Protein AF-A0A8H3U8G6-F1 (afdb_monomer_lite)

Secondary structure (DSSP, 8-state):
-PPPPPHHHHHHHHHHHHHHHHHHHHHHHHSSS--SSHHHHHHHHHHT---PPPGGGHHHHHHHHHHHHHHHHHHTTSTTPPPHHHHHHHHHHHHHHHHHT--TT---HHHHHHHHHHHHHHHHHHHTTT-HHHHHHHHHHHHHHHHHHHT------HHHHHHHHHHHHHHHHHHHHHHHHHHHHH--HHHHHHHHHHHHHHHHHHHHTT-HHHHHHHHHHHHHHHHSS-TTTS-HHHHHHHHHHHHHHHHHHHHH--HHHHHHHHHHHHHH--

Structure (mmCIF, N/CA/C/O backbone):
d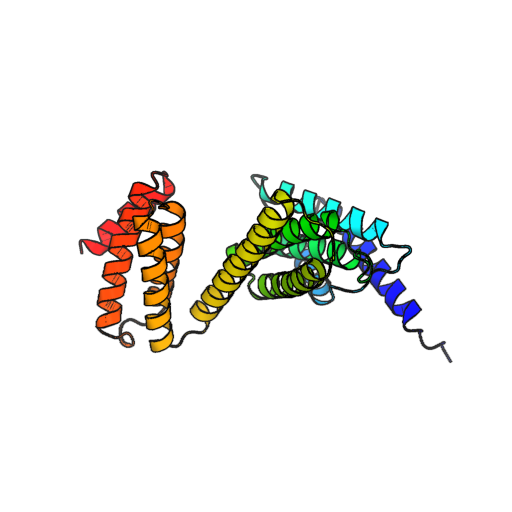ata_AF-A0A8H3U8G6-F1
#
_entry.id   AF-A0A8H3U8G6-F1
#
loop_
_atom_site.group_PDB
_atom_site.id
_atom_site.type_symbol
_atom_site.label_atom_id
_atom_site.label_alt_id
_atom_site.label_comp_id
_atom_site.label_asym_id
_atom_site.label_entity_id
_atom_site.label_seq_id
_atom_site.pdbx_PDB_ins_code
_atom_site.Cartn_x
_atom_site.Cartn_y
_atom_site.Cartn_z
_atom_site.occupancy
_atom_site.B_iso_or_equiv
_atom_site.auth_seq_id
_atom_site.auth_comp_id
_atom_site.auth_asym_id
_atom_site.auth_atom_id
_atom_site.pdbx_PDB_model_num
ATOM 1 N N . MET A 1 1 ? 27.026 -35.776 -17.899 1.00 41.34 1 MET A N 1
ATOM 2 C CA . MET A 1 1 ? 26.706 -34.793 -16.841 1.00 41.34 1 MET A CA 1
ATOM 3 C C . MET A 1 1 ? 25.914 -33.669 -17.486 1.00 41.34 1 MET A C 1
ATOM 5 O O . MET A 1 1 ? 26.394 -33.128 -18.474 1.00 41.34 1 MET A O 1
ATOM 9 N N . ALA A 1 2 ? 24.695 -33.384 -17.023 1.00 46.81 2 ALA A N 1
ATOM 10 C CA . ALA A 1 2 ? 23.929 -32.248 -17.538 1.00 46.81 2 ALA A CA 1
ATOM 11 C C . ALA A 1 2 ? 24.655 -30.935 -17.174 1.00 46.81 2 ALA A C 1
ATOM 13 O O . ALA A 1 2 ? 25.180 -30.843 -16.061 1.00 46.81 2 ALA A O 1
ATOM 14 N N . PRO A 1 3 ? 24.745 -29.951 -18.085 1.00 54.97 3 PRO A N 1
ATOM 15 C CA . PRO A 1 3 ? 25.430 -28.698 -17.800 1.00 54.97 3 PRO A CA 1
ATOM 16 C C . PRO A 1 3 ? 24.689 -27.939 -16.695 1.00 54.97 3 PRO A C 1
ATOM 18 O O . PRO A 1 3 ? 23.475 -27.751 -16.766 1.00 54.97 3 PRO A O 1
ATOM 21 N N . VAL A 1 4 ? 25.429 -27.513 -15.668 1.00 54.59 4 VAL A N 1
ATOM 22 C CA . VAL A 1 4 ? 24.898 -26.705 -14.564 1.00 54.59 4 VAL A CA 1
ATOM 23 C C . VAL A 1 4 ? 24.399 -25.367 -15.135 1.00 54.59 4 VAL A C 1
ATOM 25 O O . VAL A 1 4 ? 25.161 -24.702 -15.847 1.00 54.59 4 VAL A O 1
ATOM 28 N N . PRO A 1 5 ? 23.143 -24.958 -14.874 1.00 59.47 5 PRO A N 1
ATOM 29 C CA . PRO A 1 5 ? 22.615 -23.686 -15.352 1.00 59.47 5 PRO A CA 1
ATOM 30 C C . PRO A 1 5 ? 23.472 -22.513 -14.870 1.00 59.47 5 PRO A C 1
ATOM 32 O O . PRO A 1 5 ? 23.836 -22.417 -13.702 1.00 59.47 5 PRO A O 1
ATOM 35 N N . THR A 1 6 ? 23.790 -21.586 -15.771 1.00 74.88 6 THR A N 1
ATOM 36 C CA . THR A 1 6 ? 24.457 -20.332 -15.391 1.00 74.88 6 THR A CA 1
ATOM 37 C C . THR A 1 6 ? 23.431 -19.353 -14.814 1.00 74.88 6 THR A C 1
ATOM 39 O O . THR A 1 6 ? 22.295 -19.306 -15.290 1.00 74.88 6 THR A O 1
ATOM 42 N N . LEU A 1 7 ? 23.827 -18.487 -13.874 1.00 72.62 7 LEU A N 1
ATOM 43 C CA . LEU A 1 7 ? 22.954 -17.452 -13.278 1.00 72.62 7 LEU A CA 1
ATOM 44 C C . LEU A 1 7 ? 22.205 -16.599 -14.326 1.00 72.62 7 LEU A C 1
ATOM 46 O O . LEU A 1 7 ? 21.061 -16.187 -14.127 1.00 72.62 7 LEU A O 1
ATOM 50 N N . LYS A 1 8 ? 22.831 -16.350 -15.486 1.00 73.38 8 LYS A N 1
ATOM 51 C CA . LYS A 1 8 ? 22.214 -15.631 -16.612 1.00 73.38 8 LYS A CA 1
ATOM 52 C C . LYS A 1 8 ? 21.062 -16.424 -17.243 1.00 73.38 8 LYS A C 1
ATOM 54 O O . LYS A 1 8 ? 20.037 -15.834 -17.577 1.00 73.38 8 LYS A O 1
ATOM 59 N N . SER A 1 9 ? 21.223 -17.740 -17.387 1.00 80.06 9 SER A N 1
ATOM 60 C CA . SER A 1 9 ? 20.189 -18.630 -17.927 1.00 80.06 9 SER A CA 1
ATOM 61 C C . SER A 1 9 ? 18.992 -18.774 -16.982 1.00 80.06 9 SER A C 1
ATOM 63 O O . SER A 1 9 ? 17.851 -18.763 -17.437 1.00 80.06 9 SER A O 1
ATOM 65 N N . GLU A 1 10 ? 19.226 -18.797 -15.668 1.00 83.69 10 GLU A N 1
ATOM 66 C CA . GLU A 1 10 ? 18.157 -18.868 -14.665 1.00 83.69 10 GLU A CA 1
ATOM 67 C C . GLU A 1 10 ? 17.331 -17.583 -14.605 1.00 83.69 10 GLU A C 1
ATOM 69 O O . GLU A 1 10 ? 16.101 -17.632 -14.566 1.00 83.69 10 GLU A O 1
ATOM 74 N N . LYS A 1 11 ? 17.995 -16.423 -14.669 1.00 83.56 11 LYS A N 1
ATOM 75 C CA . LYS A 1 11 ? 17.335 -15.113 -14.716 1.00 83.56 11 LYS A CA 1
ATOM 76 C C . LYS A 1 11 ? 16.456 -14.956 -15.958 1.00 83.56 11 LYS A C 1
ATOM 78 O O . LYS A 1 11 ? 15.341 -14.450 -15.861 1.00 83.56 11 LYS A O 1
ATOM 83 N N . GLU A 1 12 ? 16.945 -15.402 -17.112 1.00 88.12 12 GLU A N 1
ATOM 84 C CA . GLU A 1 12 ? 16.182 -15.401 -18.364 1.00 88.12 12 GLU A CA 1
ATOM 85 C C . GLU A 1 12 ? 14.986 -16.363 -18.297 1.00 88.12 12 GLU A C 1
ATOM 87 O O . GLU A 1 12 ? 13.885 -15.999 -18.708 1.00 88.12 12 GLU A O 1
ATOM 92 N N . ARG A 1 13 ? 15.167 -17.558 -17.718 1.00 89.88 13 ARG A N 1
ATOM 93 C CA . ARG A 1 13 ? 14.079 -18.521 -17.490 1.00 89.88 13 ARG A CA 1
ATOM 94 C C . ARG A 1 13 ? 12.993 -17.935 -16.588 1.00 89.88 13 ARG A C 1
ATOM 96 O O . ARG A 1 13 ? 11.824 -17.972 -16.956 1.00 89.88 13 ARG A O 1
ATOM 103 N N . LYS A 1 14 ? 13.367 -17.356 -15.442 1.00 90.06 14 LYS A N 1
ATOM 104 C CA . LYS A 1 14 ? 12.416 -16.730 -14.510 1.00 90.06 14 LYS A CA 1
ATOM 105 C C . LYS A 1 14 ? 11.678 -15.559 -15.163 1.00 90.06 14 LYS A C 1
ATOM 107 O O . LYS A 1 14 ? 10.472 -15.422 -14.988 1.00 90.06 14 LYS A O 1
ATOM 112 N N . ALA A 1 15 ? 12.378 -14.749 -15.961 1.00 91.75 15 ALA A N 1
ATOM 113 C CA . ALA A 1 15 ? 11.757 -13.652 -16.697 1.00 91.75 15 ALA A CA 1
ATOM 114 C C . ALA A 1 15 ? 10.693 -14.142 -17.692 1.00 91.75 15 ALA A C 1
ATOM 116 O O . ALA A 1 15 ? 9.614 -13.563 -17.750 1.00 91.75 15 ALA A O 1
ATOM 117 N N . ARG A 1 16 ? 10.971 -15.225 -18.432 1.00 92.44 16 ARG A N 1
ATOM 118 C CA . ARG A 1 16 ? 9.996 -15.850 -19.342 1.00 92.44 16 ARG A CA 1
ATOM 119 C C . ARG A 1 16 ? 8.770 -16.360 -18.603 1.00 92.44 16 ARG A C 1
ATOM 121 O O . ARG A 1 16 ? 7.664 -16.014 -18.992 1.00 92.44 16 ARG A O 1
ATOM 128 N N . GLN A 1 17 ? 8.974 -17.084 -17.504 1.00 93.62 17 GLN A N 1
ATOM 129 C CA . GLN A 1 17 ? 7.882 -17.620 -16.688 1.00 93.62 17 GLN A CA 1
ATOM 130 C C . GLN A 1 17 ? 6.943 -16.517 -16.181 1.00 93.62 17 GLN A C 1
ATOM 132 O O . GLN A 1 17 ? 5.729 -16.657 -16.265 1.00 93.62 17 GLN A O 1
ATOM 137 N N . LEU A 1 18 ? 7.494 -15.393 -15.711 1.00 94.50 18 LEU A N 1
ATOM 138 C CA . LEU A 1 18 ? 6.693 -14.252 -15.253 1.00 94.50 18 LEU A CA 1
ATOM 139 C C . LEU A 1 18 ? 5.860 -13.626 -16.377 1.00 94.50 18 LEU A C 1
ATOM 141 O O . LEU A 1 18 ? 4.716 -13.241 -16.148 1.00 94.50 18 LEU A O 1
ATOM 145 N N . ILE A 1 19 ? 6.425 -13.513 -17.579 1.00 95.12 19 ILE A N 1
ATOM 146 C CA . ILE A 1 19 ? 5.721 -12.968 -18.743 1.00 95.12 19 ILE A CA 1
ATOM 147 C C . ILE A 1 19 ? 4.652 -13.934 -19.258 1.00 95.12 19 ILE A C 1
ATOM 149 O O . ILE A 1 19 ? 3.540 -13.504 -19.552 1.00 95.12 19 ILE A O 1
ATOM 153 N N . GLU A 1 20 ? 4.961 -15.226 -19.356 1.00 95.75 20 GLU A N 1
ATOM 154 C CA . GLU A 1 20 ? 3.999 -16.266 -19.735 1.00 95.75 20 GLU A CA 1
ATOM 155 C C . GLU A 1 20 ? 2.812 -16.273 -18.770 1.00 95.75 20 GLU A C 1
ATOM 157 O O . GLU A 1 20 ? 1.660 -16.214 -19.202 1.00 95.75 20 GLU A O 1
ATOM 162 N N . PHE A 1 21 ? 3.090 -16.220 -17.466 1.00 96.06 21 PHE A N 1
ATOM 163 C CA . PHE A 1 21 ? 2.057 -16.073 -16.452 1.00 96.06 21 PHE A CA 1
ATOM 164 C C . PHE A 1 21 ? 1.252 -14.782 -16.649 1.00 96.06 21 PHE A C 1
ATOM 166 O O . PHE A 1 21 ? 0.026 -14.846 -16.733 1.00 96.06 21 PHE A O 1
ATOM 173 N N . ALA A 1 22 ? 1.912 -13.630 -16.820 1.00 96.50 22 ALA A N 1
ATOM 174 C CA . ALA A 1 22 ? 1.248 -12.346 -17.054 1.00 96.50 22 ALA A CA 1
ATOM 175 C C . ALA A 1 22 ? 0.314 -12.363 -18.279 1.00 96.50 22 ALA A C 1
ATOM 177 O O . ALA A 1 22 ? -0.763 -11.769 -18.233 1.00 96.50 22 ALA A O 1
ATOM 178 N N . ASN A 1 23 ? 0.702 -13.063 -19.349 1.00 95.75 23 ASN A N 1
ATOM 179 C CA . ASN A 1 23 ? -0.112 -13.234 -20.552 1.00 95.75 23 ASN A CA 1
ATOM 180 C C . ASN A 1 23 ? -1.354 -14.099 -20.318 1.00 95.75 23 ASN A C 1
ATOM 182 O O . ASN A 1 23 ? -2.367 -13.862 -20.964 1.00 95.75 23 ASN A O 1
ATOM 186 N N . SER A 1 24 ? -1.296 -15.063 -19.396 1.00 94.62 24 SER A N 1
ATOM 187 C CA . SER A 1 24 ? -2.429 -15.947 -19.094 1.00 94.62 24 SER A CA 1
ATOM 188 C C . SER A 1 24 ? -3.524 -15.282 -18.248 1.00 94.62 24 SER A C 1
ATOM 190 O O . SER A 1 24 ? -4.678 -15.699 -18.293 1.00 94.62 24 SER A O 1
ATOM 192 N N . ILE A 1 25 ? -3.189 -14.244 -17.470 1.00 94.50 25 ILE A N 1
ATOM 193 C CA . ILE A 1 25 ? -4.099 -13.646 -16.478 1.00 94.50 25 ILE A CA 1
ATOM 194 C C . ILE A 1 25 ? -5.431 -13.158 -17.083 1.00 94.50 25 ILE A C 1
ATOM 196 O O . ILE A 1 25 ? -6.469 -13.470 -16.498 1.00 94.50 25 ILE A O 1
ATOM 200 N N . PRO A 1 26 ? -5.469 -12.409 -18.208 1.00 91.69 26 PRO A N 1
ATOM 201 C CA . PRO A 1 26 ? -6.732 -11.912 -18.759 1.00 91.69 26 PRO A CA 1
ATOM 202 C C . PRO A 1 26 ? -7.735 -13.027 -19.080 1.00 91.69 26 PRO A C 1
ATOM 204 O O . PRO A 1 26 ? -8.914 -12.902 -18.733 1.00 91.69 26 PRO A O 1
ATOM 207 N N . ASP A 1 27 ? -7.251 -14.125 -19.663 1.00 90.25 27 ASP A N 1
ATOM 208 C CA . ASP A 1 27 ? -8.066 -15.285 -20.036 1.00 90.25 27 ASP A CA 1
ATOM 209 C C . ASP A 1 27 ? -8.505 -16.081 -18.806 1.00 90.25 27 ASP A C 1
ATOM 211 O O . ASP A 1 27 ? -9.627 -16.567 -18.749 1.00 90.25 27 ASP A O 1
ATOM 215 N N . ARG A 1 28 ? -7.660 -16.165 -17.774 1.00 90.81 28 ARG A N 1
ATOM 216 C CA . ARG A 1 28 ? -8.002 -16.837 -16.509 1.00 90.81 28 ARG A CA 1
ATOM 217 C C . ARG A 1 28 ? -9.044 -16.074 -15.686 1.00 90.81 28 ARG A C 1
ATOM 219 O O . ARG A 1 28 ? -9.775 -16.685 -14.913 1.00 90.81 28 ARG A O 1
ATOM 226 N N . ILE A 1 29 ? -9.121 -14.750 -15.849 1.00 88.00 29 ILE A N 1
ATOM 227 C CA . ILE A 1 29 ? -10.135 -13.902 -15.201 1.00 88.00 29 ILE A CA 1
ATOM 228 C C . ILE A 1 29 ? -11.447 -13.895 -15.991 1.00 88.00 29 ILE A C 1
ATOM 230 O O . ILE A 1 29 ? -12.515 -13.952 -15.391 1.00 88.00 29 ILE A O 1
ATOM 234 N N . SER A 1 30 ? -11.367 -13.796 -17.321 1.00 81.75 30 SER A N 1
ATOM 235 C CA . SER A 1 30 ? -12.538 -13.602 -18.197 1.00 81.75 30 SER A CA 1
ATOM 236 C C . SER A 1 30 ? -13.034 -14.901 -18.841 1.00 81.75 30 SER A C 1
ATOM 238 O O . SER A 1 30 ? -13.979 -14.882 -19.628 1.00 81.75 30 SER A O 1
ATOM 240 N N . GLY A 1 31 ? -12.358 -16.016 -18.566 1.00 72.38 31 GLY A N 1
ATOM 241 C CA . GLY A 1 31 ? -12.634 -17.316 -19.154 1.00 72.38 31 GLY A CA 1
ATOM 242 C C . GLY A 1 31 ? -13.965 -17.915 -18.695 1.00 72.38 31 GLY A C 1
ATOM 243 O O . GLY A 1 31 ? -14.536 -17.499 -17.687 1.00 72.38 31 GLY A O 1
ATOM 244 N N . PRO A 1 32 ? -14.460 -18.941 -19.410 1.00 60.84 32 PRO A N 1
ATOM 245 C CA . PRO A 1 32 ? -15.767 -19.551 -19.151 1.00 60.84 32 PRO A CA 1
ATOM 246 C C . PRO A 1 32 ? -15.849 -20.276 -17.799 1.00 60.84 32 PRO A C 1
ATOM 248 O O . PRO A 1 32 ? -16.940 -20.590 -17.330 1.00 60.84 32 PRO A O 1
ATOM 251 N N . THR A 1 33 ? -14.706 -20.557 -17.169 1.00 64.62 33 THR A N 1
ATOM 252 C CA . THR A 1 33 ? -14.608 -21.219 -15.868 1.00 64.62 33 THR A CA 1
ATOM 253 C C . THR A 1 33 ? -13.814 -20.357 -14.901 1.00 64.62 33 THR A C 1
ATOM 255 O O . THR A 1 33 ? -12.714 -19.921 -15.233 1.00 64.62 33 THR A O 1
ATOM 258 N N . THR A 1 34 ? -14.328 -20.173 -13.683 1.00 68.88 34 THR A N 1
ATOM 259 C CA . THR A 1 34 ? -13.597 -19.499 -12.605 1.00 68.88 34 THR A CA 1
ATOM 260 C C . THR A 1 34 ? -12.322 -20.268 -12.270 1.00 68.88 34 THR A C 1
ATOM 262 O O . THR A 1 34 ? -12.380 -21.365 -11.706 1.00 68.88 34 THR A O 1
ATOM 265 N N . ASP A 1 35 ? -11.171 -19.682 -12.582 1.00 81.94 35 ASP A N 1
ATOM 266 C CA . ASP A 1 35 ? -9.883 -20.233 -12.189 1.00 81.94 35 ASP A CA 1
ATOM 267 C C . ASP A 1 35 ? -9.658 -20.038 -10.684 1.00 81.94 35 ASP A C 1
ATOM 269 O O . ASP A 1 35 ? -9.462 -18.924 -10.192 1.00 81.94 35 ASP A O 1
ATOM 273 N N . ARG A 1 36 ? -9.698 -21.145 -9.937 1.00 81.62 36 ARG A N 1
ATOM 274 C CA . ARG A 1 36 ? -9.535 -21.136 -8.479 1.00 81.62 36 ARG A CA 1
ATOM 275 C C . ARG A 1 36 ? -8.072 -21.057 -8.031 1.00 81.62 36 ARG A C 1
ATOM 277 O O . ARG A 1 36 ? -7.842 -20.713 -6.874 1.00 81.62 36 ARG A O 1
ATOM 284 N N . SER A 1 37 ? -7.097 -21.362 -8.894 1.00 90.75 37 SER A N 1
ATOM 285 C CA . SER A 1 37 ? -5.671 -21.327 -8.534 1.00 90.75 37 SER A CA 1
ATOM 286 C C . SER A 1 37 ? -5.020 -19.971 -8.800 1.00 90.75 37 SER A C 1
ATOM 288 O O . SER A 1 37 ? -3.994 -19.673 -8.197 1.00 90.75 37 SER A O 1
ATOM 290 N N . LEU A 1 38 ? -5.638 -19.104 -9.612 1.00 92.50 38 LEU A N 1
ATOM 291 C CA . LEU A 1 38 ? -5.080 -17.800 -9.996 1.00 92.50 38 LEU A CA 1
ATOM 292 C C . LEU A 1 38 ? -4.631 -16.943 -8.803 1.00 92.50 38 LEU A C 1
ATOM 294 O O . LEU A 1 38 ? -3.589 -16.293 -8.865 1.00 92.50 38 LEU A O 1
ATOM 298 N N . VAL A 1 39 ? -5.399 -16.941 -7.712 1.00 92.31 39 VAL A N 1
ATOM 299 C CA . VAL A 1 39 ? -5.042 -16.208 -6.486 1.00 92.31 39 VAL A CA 1
ATOM 300 C C . VAL A 1 39 ? -3.764 -16.765 -5.854 1.00 92.31 39 VAL A C 1
ATOM 302 O O . VAL A 1 39 ? -2.914 -15.987 -5.427 1.00 92.31 39 VAL A O 1
ATOM 305 N N . ALA A 1 40 ? -3.620 -18.091 -5.803 1.00 92.12 40 ALA A N 1
ATOM 306 C CA . ALA A 1 40 ? -2.449 -18.742 -5.225 1.00 92.12 40 ALA A CA 1
ATOM 307 C C . ALA A 1 40 ? -1.204 -18.485 -6.090 1.00 92.12 40 ALA A C 1
ATOM 309 O O . ALA A 1 40 ? -0.176 -18.052 -5.573 1.00 92.12 40 ALA A O 1
ATOM 310 N N . ASP A 1 41 ? -1.343 -18.634 -7.410 1.00 93.94 41 ASP A N 1
ATOM 311 C CA . ASP A 1 41 ? -0.263 -18.397 -8.370 1.00 93.94 41 ASP A CA 1
ATOM 312 C C . ASP A 1 41 ? 0.203 -16.930 -8.336 1.00 93.94 41 ASP A C 1
ATOM 314 O O . ASP A 1 41 ? 1.400 -16.636 -8.325 1.00 93.94 41 ASP A O 1
ATOM 318 N N . LEU A 1 42 ? -0.739 -15.976 -8.270 1.00 94.06 42 LEU A N 1
ATOM 319 C CA . LEU A 1 42 ? -0.419 -14.555 -8.117 1.00 94.06 42 LEU A CA 1
ATOM 320 C C . LEU A 1 42 ? 0.361 -14.294 -6.829 1.00 94.06 42 LEU A C 1
ATOM 322 O O . LEU A 1 42 ? 1.337 -13.546 -6.852 1.00 94.06 42 LEU A O 1
ATOM 326 N N . GLN A 1 43 ? -0.064 -14.890 -5.715 1.00 92.44 43 GLN A N 1
ATOM 327 C CA . GLN A 1 43 ? 0.606 -14.724 -4.430 1.00 92.44 43 GLN A CA 1
ATOM 328 C C . GLN A 1 43 ? 2.044 -15.254 -4.481 1.00 92.44 43 GLN A C 1
ATOM 330 O O . GLN A 1 43 ? 2.963 -14.552 -4.057 1.00 92.44 43 GLN A O 1
ATOM 335 N N . GLU A 1 44 ? 2.259 -16.436 -5.062 1.00 92.56 44 GLU A N 1
ATOM 336 C CA . GLU A 1 44 ? 3.598 -16.997 -5.259 1.00 92.56 44 GLU A CA 1
ATOM 337 C C . GLU A 1 44 ? 4.468 -16.056 -6.102 1.00 92.56 44 GLU A C 1
ATOM 339 O O . GLU A 1 44 ? 5.564 -15.658 -5.694 1.00 92.56 44 GLU A O 1
ATOM 344 N N . HIS A 1 45 ? 3.962 -15.610 -7.251 1.00 92.56 45 HIS A N 1
ATOM 345 C CA . HIS A 1 45 ? 4.724 -14.737 -8.131 1.00 92.56 45 HIS A CA 1
ATOM 346 C C . HIS A 1 45 ? 5.040 -13.379 -7.498 1.00 92.56 45 HIS A C 1
ATOM 348 O O . HIS A 1 45 ? 6.181 -12.920 -7.610 1.00 92.56 45 HIS A O 1
ATOM 354 N N . VAL A 1 46 ? 4.094 -12.758 -6.786 1.00 91.25 46 VAL A N 1
ATOM 355 C CA . VAL A 1 46 ? 4.322 -11.502 -6.053 1.00 91.25 46 VAL A CA 1
ATOM 356 C C . VAL A 1 46 ? 5.422 -11.665 -5.009 1.00 91.25 46 VAL A C 1
ATOM 358 O O . VAL A 1 46 ? 6.247 -10.760 -4.852 1.00 91.25 46 VAL A O 1
ATOM 361 N N . GLN A 1 47 ? 5.504 -12.815 -4.334 1.00 87.00 47 GLN A N 1
ATOM 362 C CA . GLN A 1 47 ? 6.573 -13.069 -3.369 1.00 87.00 47 GLN A CA 1
ATOM 363 C C . GLN A 1 47 ? 7.958 -13.098 -4.024 1.00 87.00 47 GLN A C 1
ATOM 365 O O . GLN A 1 47 ? 8.916 -12.547 -3.481 1.00 87.00 47 GLN A O 1
ATOM 370 N N . THR A 1 48 ? 8.059 -13.618 -5.247 1.00 85.38 48 THR A N 1
ATOM 371 C CA . THR A 1 48 ? 9.335 -13.705 -5.976 1.00 85.38 48 THR A CA 1
ATOM 372 C C . THR A 1 48 ? 9.810 -12.404 -6.640 1.00 85.38 48 THR A C 1
ATOM 374 O O . THR A 1 48 ? 10.909 -12.390 -7.215 1.00 85.38 48 THR A O 1
ATOM 377 N N . LEU A 1 49 ? 8.993 -11.347 -6.598 1.00 85.12 49 LEU A N 1
ATOM 378 C CA . LEU A 1 49 ? 9.276 -10.019 -7.146 1.00 85.12 49 LEU A CA 1
ATOM 379 C C . LEU A 1 49 ? 9.738 -9.046 -6.040 1.00 85.12 49 LEU A C 1
ATOM 381 O O . LEU A 1 49 ? 9.338 -9.208 -4.888 1.00 85.12 49 LEU A O 1
ATOM 385 N N . PRO A 1 50 ? 10.528 -8.010 -6.372 1.00 77.69 50 PRO A N 1
ATOM 386 C CA . PRO A 1 50 ? 11.044 -7.707 -7.705 1.00 77.69 50 PRO A CA 1
ATOM 387 C C . PRO A 1 50 ? 12.346 -8.446 -8.039 1.00 77.69 50 PRO A C 1
ATOM 389 O O . PRO A 1 50 ? 13.181 -8.724 -7.184 1.00 77.69 50 PRO A O 1
ATOM 392 N N . MET A 1 51 ? 12.553 -8.700 -9.330 1.00 85.44 51 MET A N 1
ATOM 393 C CA . MET A 1 51 ? 13.840 -9.108 -9.897 1.00 85.44 51 MET A CA 1
ATOM 394 C C . MET A 1 51 ? 14.268 -8.107 -10.969 1.00 85.44 51 MET A C 1
ATOM 396 O O . MET A 1 51 ? 13.445 -7.413 -11.544 1.00 85.44 51 MET A O 1
ATOM 400 N N . GLN A 1 52 ? 15.551 -8.032 -11.310 1.00 85.50 52 GLN A N 1
ATOM 401 C CA . GLN A 1 52 ? 15.944 -7.197 -12.446 1.00 85.50 52 GLN A CA 1
ATOM 402 C C . GLN A 1 52 ? 15.511 -7.871 -13.756 1.00 85.50 52 GLN A C 1
ATOM 404 O O . GLN A 1 52 ? 15.970 -8.979 -14.029 1.00 85.50 52 GLN A O 1
ATOM 409 N N . ALA A 1 53 ? 14.712 -7.224 -14.606 1.00 85.56 53 ALA A N 1
ATOM 410 C CA . ALA A 1 53 ? 14.414 -7.777 -15.928 1.00 85.56 53 ALA A CA 1
ATOM 411 C C . ALA A 1 53 ? 15.699 -7.867 -16.784 1.00 85.56 53 ALA A C 1
ATOM 413 O O . ALA A 1 53 ? 16.569 -6.990 -16.694 1.00 85.56 53 ALA A O 1
ATOM 414 N N . PRO A 1 54 ? 15.868 -8.916 -17.611 1.00 88.38 54 PRO A N 1
ATOM 415 C CA . PRO A 1 54 ? 16.867 -8.916 -18.676 1.00 88.38 54 PRO A CA 1
ATOM 416 C C . PRO A 1 54 ? 16.645 -7.718 -19.607 1.00 88.38 54 PRO A C 1
ATOM 418 O O . PRO A 1 54 ? 15.503 -7.430 -19.960 1.00 88.38 54 PRO A O 1
ATOM 421 N N . SER A 1 55 ? 17.713 -7.040 -20.043 1.00 86.38 55 SER A N 1
ATOM 422 C CA . SER A 1 55 ? 17.600 -5.816 -20.858 1.00 86.38 55 SER A CA 1
ATOM 423 C C . SER A 1 55 ? 16.741 -6.006 -22.114 1.00 86.38 55 SER A C 1
ATOM 425 O O . SER A 1 55 ? 15.969 -5.122 -22.465 1.00 86.38 55 SER A O 1
ATOM 427 N N . ALA A 1 56 ? 16.805 -7.188 -22.737 1.00 87.19 56 ALA A N 1
ATOM 428 C CA . ALA A 1 56 ? 16.010 -7.541 -23.915 1.00 87.19 56 ALA A CA 1
ATOM 429 C C . ALA A 1 56 ? 14.491 -7.628 -23.655 1.00 87.19 56 ALA A C 1
ATOM 431 O O . ALA A 1 56 ? 13.712 -7.584 -24.600 1.00 87.19 56 ALA A O 1
ATOM 432 N N . ARG A 1 57 ? 14.062 -7.750 -22.392 1.00 89.25 57 ARG A N 1
ATOM 433 C CA . ARG A 1 57 ? 12.655 -7.927 -21.988 1.00 89.25 57 ARG A CA 1
ATOM 434 C C . ARG A 1 57 ? 12.082 -6.742 -21.218 1.00 89.25 57 ARG A C 1
ATOM 436 O O . ARG A 1 57 ? 10.916 -6.769 -20.844 1.00 89.25 57 ARG A O 1
ATOM 443 N N . VAL A 1 58 ? 12.861 -5.685 -20.992 1.00 89.81 58 VAL A N 1
ATOM 444 C CA . VAL A 1 58 ? 12.406 -4.488 -20.260 1.00 89.81 58 VAL A CA 1
ATOM 445 C C . VAL A 1 58 ? 11.121 -3.906 -20.864 1.00 89.81 58 VAL A C 1
ATOM 447 O O . VAL A 1 58 ? 10.192 -3.574 -20.129 1.00 89.81 58 VAL A O 1
ATOM 450 N N . ALA A 1 59 ? 11.041 -3.819 -22.195 1.00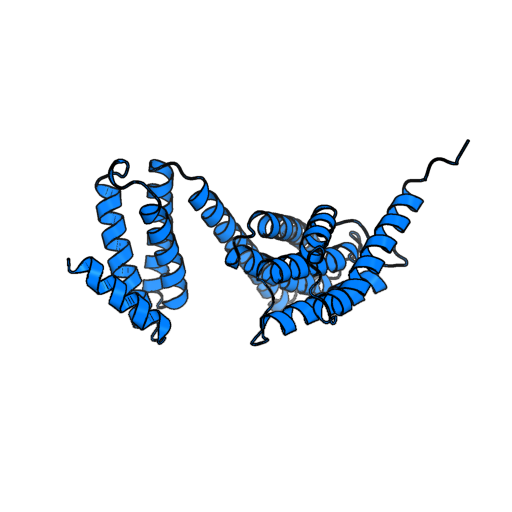 90.75 59 ALA A N 1
ATOM 451 C CA . ALA A 1 59 ? 9.845 -3.337 -22.882 1.00 90.75 59 ALA A CA 1
ATOM 452 C C . ALA A 1 59 ? 8.627 -4.242 -22.624 1.00 90.75 59 ALA A C 1
ATOM 454 O O . ALA A 1 59 ? 7.549 -3.747 -22.316 1.00 90.75 59 ALA A O 1
ATOM 455 N N . GLU A 1 60 ? 8.819 -5.560 -22.669 1.00 93.62 60 GLU A N 1
ATOM 456 C CA . GLU A 1 60 ? 7.768 -6.557 -22.441 1.00 93.62 60 GLU A CA 1
ATOM 457 C C . GLU A 1 60 ? 7.203 -6.473 -21.014 1.00 93.62 60 GLU A C 1
ATOM 459 O O . GLU A 1 60 ? 5.988 -6.412 -20.831 1.00 93.62 60 GLU A O 1
ATOM 464 N N . PHE A 1 61 ? 8.075 -6.354 -20.007 1.00 93.62 61 PHE A N 1
ATOM 465 C CA . PHE A 1 61 ? 7.670 -6.145 -18.613 1.00 93.62 61 PHE A CA 1
ATOM 466 C C . PHE A 1 61 ? 6.902 -4.828 -18.421 1.00 93.62 61 PHE A C 1
ATOM 468 O O . PHE A 1 61 ? 5.882 -4.809 -17.732 1.00 93.62 61 PHE A O 1
ATOM 475 N N . ASN A 1 62 ? 7.355 -3.733 -19.046 1.00 91.69 62 ASN A N 1
ATOM 476 C CA . ASN A 1 62 ? 6.666 -2.440 -18.979 1.00 91.69 62 ASN A CA 1
ATOM 477 C C . ASN A 1 62 ? 5.259 -2.503 -19.585 1.00 91.69 62 ASN A C 1
ATOM 479 O O . ASN A 1 62 ? 4.298 -2.030 -18.970 1.00 91.69 62 ASN A O 1
ATOM 483 N N . THR A 1 63 ? 5.137 -3.096 -20.773 1.00 94.69 63 THR A N 1
ATOM 484 C CA . THR A 1 63 ? 3.856 -3.265 -21.465 1.00 94.69 63 THR A CA 1
ATOM 485 C C . THR A 1 63 ? 2.912 -4.119 -20.627 1.00 94.69 63 THR A C 1
ATOM 487 O O . THR A 1 63 ? 1.821 -3.663 -20.284 1.00 94.69 63 THR A O 1
ATOM 490 N N . LYS A 1 64 ? 3.354 -5.306 -20.192 1.00 95.88 64 LYS A N 1
ATOM 491 C CA . LYS A 1 64 ? 2.508 -6.232 -19.427 1.00 95.88 64 LYS A CA 1
ATOM 492 C C . LYS A 1 64 ? 2.122 -5.693 -18.056 1.00 95.88 64 LYS A C 1
ATOM 494 O O . LYS A 1 64 ? 0.956 -5.771 -17.678 1.00 95.88 64 LYS A O 1
ATOM 499 N N . GLY A 1 65 ? 3.053 -5.068 -17.338 1.00 95.12 65 GLY A N 1
ATOM 500 C CA . GLY A 1 65 ? 2.748 -4.404 -16.071 1.00 95.12 65 GLY A CA 1
ATOM 501 C C . GLY A 1 65 ? 1.688 -3.308 -16.232 1.00 95.12 65 GLY A C 1
ATOM 502 O O . GLY A 1 65 ? 0.764 -3.212 -15.427 1.00 95.12 65 GLY A O 1
ATOM 503 N N . THR A 1 66 ? 1.759 -2.524 -17.312 1.00 94.94 66 THR A N 1
ATOM 504 C CA . THR A 1 66 ? 0.777 -1.466 -17.605 1.00 94.94 66 THR A CA 1
ATOM 505 C C . THR A 1 66 ? -0.591 -2.036 -17.995 1.00 94.94 66 THR A C 1
ATOM 507 O O . THR A 1 66 ? -1.619 -1.567 -17.503 1.00 94.94 66 THR A O 1
ATOM 510 N N . GLU A 1 67 ? -0.625 -3.062 -18.848 1.00 96.06 67 GLU A N 1
ATOM 511 C CA . GLU A 1 67 ? -1.857 -3.750 -19.254 1.00 96.06 67 GLU A CA 1
ATOM 512 C C . GLU A 1 67 ? -2.606 -4.326 -18.048 1.00 96.06 67 GLU A C 1
ATOM 514 O O . GLU A 1 67 ? -3.799 -4.055 -17.876 1.00 96.06 67 GLU A O 1
ATOM 519 N N . LEU A 1 68 ? -1.902 -5.057 -17.177 1.00 96.31 68 LEU A N 1
ATOM 520 C CA . LEU A 1 68 ? -2.480 -5.668 -15.979 1.00 96.31 68 LEU A CA 1
ATOM 521 C C . LEU A 1 68 ? -2.911 -4.623 -14.945 1.00 96.31 68 LEU A C 1
ATOM 523 O O . LEU A 1 68 ? -3.965 -4.765 -14.322 1.00 96.31 68 LEU A O 1
ATOM 527 N N . TRP A 1 69 ? -2.156 -3.531 -14.800 1.00 95.44 69 TRP A N 1
ATOM 528 C CA . TRP A 1 69 ? -2.568 -2.408 -13.959 1.00 95.44 69 TRP A CA 1
ATOM 529 C C . TRP A 1 69 ? -3.910 -1.827 -14.423 1.00 95.44 69 TRP A C 1
ATOM 531 O O . TRP A 1 69 ? -4.841 -1.643 -13.628 1.00 95.44 69 TRP A O 1
ATOM 541 N N . ASN A 1 70 ? -4.037 -1.582 -15.727 1.00 95.06 70 ASN A N 1
ATOM 542 C CA . ASN A 1 70 ? -5.263 -1.061 -16.318 1.00 95.06 70 ASN A CA 1
ATOM 543 C C . ASN A 1 70 ? -6.415 -2.067 -16.199 1.00 95.06 70 ASN A C 1
ATOM 545 O O . ASN A 1 70 ? -7.531 -1.665 -15.869 1.00 95.06 70 ASN A O 1
ATOM 549 N N . LEU A 1 71 ? -6.147 -3.363 -16.388 1.00 93.88 71 LEU A N 1
ATOM 550 C CA . LEU A 1 71 ? -7.117 -4.435 -16.166 1.00 93.88 71 LEU A CA 1
ATOM 551 C C . LEU A 1 71 ? -7.642 -4.426 -14.725 1.00 93.88 71 LEU A C 1
ATOM 553 O O . LEU A 1 71 ? -8.851 -4.353 -14.532 1.00 93.88 71 LEU A O 1
ATOM 557 N N . SER A 1 72 ? -6.760 -4.382 -13.722 1.00 93.25 72 SER A N 1
ATOM 558 C CA . SER A 1 72 ? -7.168 -4.327 -12.308 1.00 93.25 72 SER A CA 1
ATOM 559 C C . SER A 1 72 ? -8.035 -3.104 -11.991 1.00 93.25 72 SER A C 1
ATOM 561 O O . SER A 1 72 ? -8.959 -3.171 -11.185 1.00 93.25 72 SER A O 1
ATOM 563 N N . THR A 1 73 ? -7.760 -1.976 -12.654 1.00 91.38 73 THR A N 1
ATOM 564 C CA . THR A 1 73 ? -8.512 -0.731 -12.481 1.00 91.38 73 THR A CA 1
ATOM 565 C C . THR A 1 73 ? -9.908 -0.833 -13.083 1.00 91.38 73 THR A C 1
ATOM 567 O O . THR A 1 73 ? -10.856 -0.334 -12.480 1.00 91.38 73 THR A O 1
ATOM 570 N N . ARG A 1 74 ? -10.050 -1.489 -14.243 1.00 92.25 74 ARG A N 1
ATOM 571 C CA . ARG A 1 74 ? -11.363 -1.755 -14.847 1.00 92.25 74 ARG A CA 1
ATOM 572 C C . ARG A 1 74 ? -12.175 -2.731 -13.999 1.00 92.25 74 ARG A C 1
ATOM 574 O O . ARG A 1 74 ? -13.312 -2.420 -13.675 1.00 92.25 74 ARG A O 1
ATOM 581 N N . LEU A 1 75 ? -11.567 -3.838 -13.575 1.00 90.19 75 LEU A N 1
ATOM 582 C CA . LEU A 1 75 ? -12.220 -4.863 -12.752 1.00 90.19 75 LEU A CA 1
ATOM 583 C C . LEU A 1 75 ? -12.684 -4.330 -11.393 1.00 90.19 75 LEU A C 1
ATOM 585 O O . LEU A 1 75 ? -13.728 -4.720 -10.901 1.00 90.19 75 LEU A O 1
ATOM 589 N N . SER A 1 76 ? -11.949 -3.403 -10.776 1.00 86.81 76 SER A N 1
ATOM 590 C CA . SER A 1 76 ? -12.400 -2.809 -9.509 1.00 86.81 76 SER A CA 1
ATOM 591 C C . SER A 1 76 ? -13.574 -1.835 -9.648 1.00 86.81 76 SER A C 1
ATOM 593 O O . SER A 1 76 ? -14.054 -1.336 -8.639 1.00 86.81 76 SER A O 1
ATOM 595 N N . ARG A 1 77 ? -13.953 -1.467 -10.878 1.00 87.12 77 ARG A N 1
ATOM 596 C CA . ARG A 1 77 ? -15.042 -0.522 -11.168 1.00 87.12 77 ARG A CA 1
ATOM 597 C C . ARG A 1 77 ? -16.276 -1.206 -11.754 1.00 87.12 77 ARG A C 1
ATOM 599 O O . ARG A 1 77 ? -17.251 -0.511 -12.008 1.00 87.12 77 ARG A O 1
ATOM 606 N N . SER A 1 78 ? -16.212 -2.505 -12.040 1.00 84.81 78 SER A N 1
ATOM 607 C CA . SER A 1 78 ? -17.369 -3.263 -12.511 1.00 84.81 78 SER A CA 1
ATOM 608 C C . SER A 1 78 ? -18.298 -3.591 -11.349 1.00 84.81 78 SER A C 1
ATOM 610 O O . SER A 1 78 ? -17.822 -3.811 -10.237 1.00 84.81 78 SER A O 1
ATOM 612 N N . ASP A 1 79 ? -19.595 -3.686 -11.630 1.00 68.50 79 ASP A N 1
ATOM 613 C CA . ASP A 1 79 ? -20.603 -4.062 -10.632 1.00 68.50 79 ASP A CA 1
ATOM 614 C C . ASP A 1 79 ? -20.366 -5.487 -10.094 1.00 68.50 79 ASP A C 1
ATOM 616 O O . ASP A 1 79 ? -20.501 -5.727 -8.898 1.00 68.50 79 ASP A O 1
ATOM 620 N N . ASP A 1 80 ? -19.859 -6.391 -10.941 1.00 78.31 80 ASP A N 1
ATOM 621 C CA . ASP A 1 80 ? -19.400 -7.736 -10.566 1.00 78.31 80 ASP A CA 1
ATOM 622 C C . ASP A 1 80 ? -17.894 -7.751 -10.253 1.00 78.31 80 ASP A C 1
ATOM 624 O O . ASP A 1 80 ? -17.118 -8.532 -10.815 1.00 78.31 80 ASP A O 1
ATOM 628 N N . ALA A 1 81 ? -17.435 -6.814 -9.418 1.00 75.81 81 ALA A N 1
ATOM 629 C CA . ALA A 1 81 ? -16.023 -6.716 -9.061 1.00 75.81 81 ALA A CA 1
ATOM 630 C C . ALA A 1 81 ? -15.506 -8.061 -8.506 1.00 75.81 81 ALA A C 1
ATOM 632 O O . ALA A 1 81 ? -16.107 -8.626 -7.586 1.00 75.81 81 ALA A O 1
ATOM 633 N N . PRO A 1 82 ? -14.368 -8.577 -9.014 1.00 79.38 82 PRO A N 1
ATOM 634 C CA . PRO A 1 82 ? -13.773 -9.785 -8.468 1.00 79.38 82 PRO A CA 1
ATOM 635 C C . PRO A 1 82 ? -13.408 -9.621 -6.993 1.00 79.38 82 PRO A C 1
ATOM 637 O O . PRO A 1 82 ? -13.264 -8.507 -6.486 1.00 79.38 82 PRO A O 1
ATOM 640 N N . GLN A 1 83 ? -13.159 -10.750 -6.325 1.00 83.69 83 GLN A N 1
ATOM 641 C CA . GLN A 1 83 ? -12.719 -10.775 -4.930 1.00 83.69 83 GLN A CA 1
ATOM 642 C C . GLN A 1 83 ? -11.591 -9.764 -4.685 1.00 83.69 83 GLN A C 1
ATOM 644 O O . GLN A 1 83 ? -10.599 -9.724 -5.420 1.00 83.69 83 GLN A O 1
ATOM 649 N N . GLN A 1 84 ? -11.709 -8.987 -3.608 1.00 84.88 84 GLN A N 1
ATOM 650 C CA . GLN A 1 84 ? -10.745 -7.945 -3.240 1.00 84.88 84 GLN A CA 1
ATOM 651 C C . GLN A 1 84 ? -9.304 -8.478 -3.179 1.00 84.88 84 GLN A C 1
ATOM 653 O O . GLN A 1 84 ? -8.366 -7.794 -3.597 1.00 84.88 84 GLN A O 1
ATOM 658 N N . ARG A 1 85 ? -9.151 -9.746 -2.769 1.00 88.38 85 ARG A N 1
ATOM 659 C CA . ARG A 1 85 ? -7.886 -10.486 -2.779 1.00 88.38 85 ARG A CA 1
ATOM 660 C C . ARG A 1 85 ? -7.230 -10.592 -4.146 1.00 88.38 85 ARG A C 1
ATOM 662 O O . ARG A 1 85 ? -6.043 -10.303 -4.279 1.00 88.38 85 ARG A O 1
ATOM 669 N N . LEU A 1 86 ? -8.000 -10.945 -5.168 1.00 91.06 86 LEU A N 1
ATOM 670 C CA . LEU A 1 86 ? -7.500 -10.992 -6.536 1.00 91.06 86 LEU A CA 1
ATOM 671 C C . LEU A 1 86 ? -7.032 -9.603 -6.992 1.00 91.06 86 LEU A C 1
ATOM 673 O O . LEU A 1 86 ? -5.970 -9.472 -7.597 1.00 91.06 86 LEU A O 1
ATOM 677 N N . LEU A 1 87 ? -7.798 -8.558 -6.667 1.00 91.56 87 LEU A N 1
ATOM 678 C CA . LEU A 1 87 ? -7.507 -7.192 -7.098 1.00 91.56 87 LEU A CA 1
ATOM 679 C C . LEU A 1 87 ? -6.222 -6.629 -6.477 1.00 91.56 87 LEU A C 1
ATOM 681 O O . LEU A 1 87 ? -5.437 -6.006 -7.199 1.00 91.56 87 LEU A O 1
ATOM 685 N N . TYR A 1 88 ? -5.982 -6.825 -5.173 1.00 91.19 88 TYR A N 1
ATOM 686 C CA . TYR A 1 88 ? -4.750 -6.318 -4.557 1.00 91.19 88 TYR A CA 1
ATOM 687 C C . TYR A 1 88 ? -3.521 -7.097 -5.035 1.00 91.19 88 TYR A C 1
ATOM 689 O O . TYR A 1 88 ? -2.494 -6.481 -5.324 1.00 91.19 88 TYR A O 1
ATOM 697 N N . LEU A 1 89 ? -3.633 -8.421 -5.208 1.00 93.12 89 LEU A N 1
ATOM 698 C CA . LEU A 1 89 ? -2.541 -9.249 -5.724 1.00 93.12 89 LEU A CA 1
ATOM 699 C C . LEU A 1 89 ? -2.198 -8.881 -7.165 1.00 93.12 89 LEU A C 1
ATOM 701 O O . LEU A 1 89 ? -1.027 -8.710 -7.493 1.00 93.12 89 LEU A O 1
ATOM 705 N N . LEU A 1 90 ? -3.210 -8.680 -8.013 1.00 94.56 90 LEU A N 1
ATOM 706 C CA . LEU A 1 90 ? -3.012 -8.262 -9.398 1.00 94.56 90 LEU A CA 1
ATOM 707 C C . LEU A 1 90 ? -2.328 -6.890 -9.484 1.00 94.56 90 LEU A C 1
ATOM 709 O O . LEU A 1 90 ? -1.445 -6.695 -10.317 1.00 94.56 90 LEU A O 1
ATOM 713 N N . ARG A 1 91 ? -2.688 -5.946 -8.604 1.00 94.12 91 ARG A N 1
ATOM 714 C CA . ARG A 1 91 ? -2.028 -4.631 -8.519 1.00 94.12 91 ARG A CA 1
ATOM 715 C C . ARG A 1 91 ? -0.585 -4.731 -8.042 1.00 94.12 91 ARG A C 1
ATOM 717 O O . ARG A 1 91 ? 0.280 -4.085 -8.633 1.00 94.12 91 ARG A O 1
ATOM 724 N N . ALA A 1 92 ? -0.324 -5.533 -7.011 1.00 92.62 92 ALA A N 1
ATOM 725 C CA . ALA A 1 92 ? 1.026 -5.775 -6.510 1.00 92.62 92 ALA A CA 1
ATOM 726 C C . ALA A 1 92 ? 1.902 -6.449 -7.579 1.00 92.62 92 ALA A C 1
ATOM 728 O O . ALA A 1 92 ? 3.035 -6.025 -7.802 1.00 92.62 92 ALA A O 1
ATOM 729 N N . PHE A 1 93 ? 1.356 -7.430 -8.301 1.00 95.19 93 PHE A N 1
ATOM 730 C CA . PHE A 1 93 ? 2.035 -8.118 -9.397 1.00 95.19 93 PHE A CA 1
ATOM 731 C C . PHE A 1 93 ? 2.327 -7.178 -10.573 1.00 95.19 93 PHE A C 1
ATOM 733 O O . PHE A 1 93 ? 3.468 -7.092 -11.025 1.00 95.19 93 PHE A O 1
ATOM 740 N N . ALA A 1 94 ? 1.331 -6.406 -11.021 1.00 95.38 94 ALA A N 1
ATOM 741 C CA . ALA A 1 94 ? 1.493 -5.404 -12.074 1.00 95.38 94 ALA A CA 1
ATOM 742 C C . ALA A 1 94 ? 2.578 -4.374 -11.724 1.00 95.38 94 ALA A C 1
ATOM 744 O O . ALA A 1 94 ? 3.456 -4.098 -12.544 1.00 95.38 94 ALA A O 1
ATOM 745 N N . PHE A 1 95 ? 2.560 -3.844 -10.496 1.00 93.81 95 PHE A N 1
ATOM 746 C CA . PHE A 1 95 ? 3.616 -2.963 -10.001 1.00 93.81 95 PHE A CA 1
ATOM 747 C C . PHE A 1 95 ? 4.981 -3.662 -9.990 1.00 93.81 95 PHE A C 1
ATOM 749 O O . PHE A 1 95 ? 5.955 -3.089 -10.469 1.00 93.81 95 PHE A O 1
ATOM 756 N N . GLY A 1 96 ? 5.050 -4.908 -9.517 1.00 92.56 96 GLY A N 1
ATOM 757 C CA . GLY A 1 96 ? 6.277 -5.698 -9.514 1.00 92.56 96 GLY A CA 1
ATOM 758 C C . GLY A 1 96 ? 6.879 -5.868 -10.911 1.00 92.56 96 GLY A C 1
ATOM 759 O O . GLY A 1 96 ? 8.088 -5.721 -11.066 1.00 92.56 96 GLY A O 1
ATOM 760 N N . LEU A 1 97 ? 6.065 -6.092 -11.950 1.00 94.00 97 LEU A N 1
ATOM 761 C CA . LEU A 1 97 ? 6.546 -6.144 -13.338 1.00 94.00 97 LEU A CA 1
ATOM 762 C C . LEU A 1 97 ? 7.113 -4.796 -13.806 1.00 94.00 97 LEU A C 1
ATOM 764 O O . LEU A 1 97 ? 8.186 -4.754 -14.411 1.00 94.00 97 LEU A O 1
ATOM 768 N N . LEU A 1 98 ? 6.425 -3.693 -13.498 1.00 92.56 98 LEU A N 1
ATOM 769 C CA . LEU A 1 98 ? 6.893 -2.343 -13.823 1.00 92.56 98 LEU A CA 1
ATOM 770 C C . LEU A 1 98 ? 8.205 -2.004 -13.109 1.00 92.56 98 LEU A C 1
ATOM 772 O O . LEU A 1 98 ? 9.080 -1.372 -13.701 1.00 92.56 98 LEU A O 1
ATOM 776 N N . ASP A 1 99 ? 8.346 -2.445 -11.860 1.00 89.69 99 ASP A N 1
ATOM 777 C CA . ASP A 1 99 ? 9.563 -2.301 -11.070 1.00 89.69 99 ASP A CA 1
ATOM 778 C C . ASP A 1 99 ? 10.719 -3.132 -11.648 1.00 89.69 99 ASP A C 1
ATOM 780 O O . ASP A 1 99 ? 11.831 -2.630 -11.800 1.00 89.69 99 ASP A O 1
ATOM 784 N N . CYS A 1 100 ? 10.451 -4.369 -12.079 1.00 89.75 100 CYS A N 1
ATOM 785 C CA . CYS A 1 100 ? 11.446 -5.214 -12.749 1.00 89.75 100 CYS A CA 1
ATOM 786 C C . CYS A 1 100 ? 11.978 -4.584 -14.040 1.00 89.75 100 CYS A C 1
ATOM 788 O O . CYS A 1 100 ? 13.150 -4.766 -14.385 1.00 89.75 100 CYS A O 1
ATOM 790 N N . ALA A 1 101 ? 11.119 -3.856 -14.757 1.00 88.56 101 ALA A N 1
ATOM 791 C CA . ALA A 1 101 ? 11.474 -3.156 -15.983 1.00 88.56 101 ALA A CA 1
ATOM 792 C C . ALA A 1 101 ? 12.391 -1.943 -15.746 1.00 88.56 101 ALA A C 1
ATOM 794 O O . ALA A 1 101 ? 12.940 -1.400 -16.704 1.00 88.56 101 ALA A O 1
ATOM 795 N N . GLN A 1 102 ? 12.587 -1.508 -14.499 1.00 83.50 102 GLN A N 1
ATOM 796 C CA . GLN A 1 102 ? 13.472 -0.386 -14.217 1.00 83.50 102 GLN A CA 1
ATOM 797 C C . GLN A 1 102 ? 14.928 -0.818 -14.214 1.00 83.50 102 GLN A C 1
ATOM 799 O O . GLN A 1 102 ? 15.353 -1.692 -13.459 1.00 83.50 102 GLN A O 1
ATOM 804 N N . LEU A 1 103 ? 15.726 -0.166 -15.052 1.00 64.81 103 LEU A N 1
ATOM 805 C CA . LEU A 1 103 ? 17.175 -0.282 -15.004 1.00 64.81 103 LEU A CA 1
ATOM 806 C C . LEU A 1 103 ? 17.668 0.576 -13.839 1.00 64.81 103 LEU A C 1
ATOM 808 O O . LEU A 1 103 ? 17.590 1.801 -13.901 1.00 64.81 103 LEU A O 1
ATOM 812 N N . ARG A 1 104 ? 18.219 -0.054 -12.792 1.00 63.56 104 ARG A N 1
ATOM 813 C CA . ARG A 1 104 ? 18.697 0.633 -11.571 1.00 63.56 104 ARG A CA 1
ATOM 814 C C . ARG A 1 104 ? 19.761 1.719 -11.790 1.00 63.56 104 ARG A C 1
ATOM 816 O O . ARG A 1 104 ? 20.165 2.350 -10.830 1.00 63.56 104 ARG A O 1
ATOM 823 N N . ARG A 1 105 ? 20.248 1.911 -13.020 1.00 57.44 105 ARG A N 1
ATOM 824 C CA . ARG A 1 105 ? 21.309 2.869 -13.362 1.00 57.44 105 ARG A CA 1
ATOM 825 C C . ARG A 1 105 ? 20.834 4.102 -14.140 1.00 57.44 105 ARG A C 1
ATOM 827 O O . ARG A 1 105 ? 21.647 4.988 -14.354 1.00 57.44 105 ARG A O 1
ATOM 834 N N . SER A 1 106 ? 19.579 4.168 -14.597 1.00 60.09 106 SER A N 1
ATOM 835 C CA . SER A 1 106 ? 19.091 5.329 -15.365 1.00 60.09 106 SER A CA 1
ATOM 836 C C . SER A 1 106 ? 17.568 5.475 -15.300 1.00 60.09 106 SER A C 1
ATOM 838 O O . SER A 1 106 ? 16.874 5.453 -16.324 1.00 60.09 106 SER A O 1
ATOM 840 N N . ILE A 1 107 ? 17.009 5.574 -14.094 1.00 68.25 107 ILE A N 1
ATOM 841 C CA . ILE A 1 107 ? 15.604 5.960 -13.987 1.00 68.25 107 ILE A CA 1
ATOM 842 C C . ILE A 1 107 ? 15.516 7.460 -14.284 1.00 68.25 107 ILE A C 1
ATOM 844 O O . ILE A 1 107 ? 16.162 8.266 -13.624 1.00 68.25 107 ILE A O 1
ATOM 848 N N . SER A 1 108 ? 14.760 7.846 -15.310 1.00 74.38 108 SER A N 1
ATOM 849 C CA . SER A 1 108 ? 14.476 9.266 -15.522 1.00 74.38 108 SER A CA 1
ATOM 850 C C . SER A 1 108 ? 13.548 9.775 -14.419 1.00 74.38 108 SER A C 1
ATOM 852 O O . SER A 1 108 ? 12.706 9.018 -13.919 1.00 74.38 108 SER A O 1
ATOM 854 N N . SER A 1 109 ? 13.649 11.064 -14.085 1.00 76.50 109 SER A N 1
ATOM 855 C CA . SER A 1 109 ? 12.769 11.723 -13.110 1.00 76.50 109 SER A CA 1
ATOM 856 C C . SER A 1 109 ? 11.282 11.443 -13.404 1.00 76.50 109 SER A C 1
ATOM 858 O O . SER A 1 109 ? 10.544 10.960 -12.541 1.00 76.50 109 SER A O 1
ATOM 860 N N . ALA A 1 110 ? 10.861 11.572 -14.669 1.00 80.88 110 ALA A N 1
ATOM 861 C CA . ALA A 1 110 ? 9.491 11.283 -15.105 1.00 80.88 110 ALA A CA 1
ATOM 862 C C . ALA A 1 110 ? 9.058 9.818 -14.882 1.00 80.88 110 ALA A C 1
ATOM 864 O O . ALA A 1 110 ? 7.924 9.554 -14.464 1.00 80.88 110 ALA A O 1
ATOM 865 N N . ASN A 1 111 ? 9.949 8.850 -15.132 1.00 80.38 111 ASN A N 1
ATOM 866 C CA . ASN A 1 111 ? 9.653 7.436 -14.896 1.00 80.38 111 ASN A CA 1
ATOM 867 C C . ASN A 1 111 ? 9.561 7.118 -13.402 1.00 80.38 111 ASN A C 1
ATOM 869 O O . ASN A 1 111 ? 8.648 6.392 -13.003 1.00 80.38 111 ASN A O 1
ATOM 873 N N . CYS A 1 112 ? 10.437 7.702 -12.580 1.00 83.19 112 CYS A N 1
ATOM 874 C CA . CYS A 1 112 ? 10.372 7.572 -11.127 1.00 83.19 112 CYS A CA 1
ATOM 875 C C . CYS A 1 112 ? 9.034 8.098 -10.588 1.00 83.19 112 CYS A C 1
ATOM 877 O O . CYS A 1 112 ? 8.306 7.372 -9.911 1.00 83.19 112 CYS A O 1
ATOM 879 N N . VAL A 1 113 ? 8.633 9.309 -10.993 1.00 87.44 113 VAL A N 1
ATOM 880 C CA . VAL A 1 113 ? 7.343 9.910 -10.613 1.00 87.44 113 VAL A CA 1
ATOM 881 C C . VAL A 1 113 ? 6.166 9.014 -11.005 1.00 87.44 113 VAL A C 1
ATOM 883 O O . VAL A 1 113 ? 5.243 8.812 -10.209 1.00 87.44 113 VAL A O 1
ATOM 886 N N . ARG A 1 114 ? 6.170 8.460 -12.224 1.00 88.06 114 ARG A N 1
ATOM 887 C CA . ARG A 1 114 ? 5.108 7.555 -12.690 1.00 88.06 114 ARG A CA 1
ATOM 888 C C . ARG A 1 114 ? 5.006 6.313 -11.806 1.00 88.06 114 ARG A C 1
ATOM 890 O O . ARG A 1 114 ? 3.898 5.931 -11.432 1.00 88.06 114 ARG A O 1
ATOM 897 N N . LEU A 1 115 ? 6.134 5.697 -11.466 1.00 88.50 115 LEU A N 1
ATOM 898 C CA . LEU A 1 115 ? 6.166 4.488 -10.643 1.00 88.50 115 LEU A CA 1
ATOM 899 C C . LEU A 1 115 ? 5.765 4.759 -9.206 1.00 88.50 115 LEU A C 1
ATOM 901 O O . LEU A 1 115 ? 4.971 3.994 -8.674 1.00 88.50 115 LEU A O 1
ATOM 905 N N . LEU A 1 116 ? 6.234 5.857 -8.613 1.00 91.19 116 LEU A N 1
ATOM 906 C CA . LEU A 1 116 ? 5.818 6.287 -7.280 1.00 91.19 116 LEU A CA 1
ATOM 907 C C . LEU A 1 116 ? 4.294 6.430 -7.215 1.00 91.19 116 LEU A C 1
ATOM 909 O O . LEU A 1 116 ? 3.656 5.847 -6.345 1.00 91.19 116 LEU A O 1
ATOM 913 N N . LYS A 1 117 ? 3.676 7.094 -8.202 1.00 92.44 117 LYS A N 1
ATOM 914 C CA . LYS A 1 117 ? 2.209 7.227 -8.277 1.00 92.44 117 LYS A CA 1
ATOM 915 C C . LYS A 1 117 ? 1.485 5.882 -8.390 1.00 92.44 117 LYS A C 1
ATOM 917 O O . LYS A 1 117 ? 0.409 5.718 -7.816 1.00 92.44 117 LYS A O 1
ATOM 922 N N . VAL A 1 118 ? 2.026 4.933 -9.155 1.00 93.06 118 VAL A N 1
ATOM 923 C CA . VAL A 1 118 ? 1.460 3.577 -9.271 1.00 93.06 118 VAL A CA 1
ATOM 924 C C . VAL A 1 118 ? 1.616 2.819 -7.951 1.00 93.06 118 VAL A C 1
ATOM 926 O O . VAL A 1 118 ? 0.646 2.252 -7.452 1.00 93.06 118 VAL A O 1
ATOM 929 N N . ALA A 1 119 ? 2.799 2.876 -7.344 1.00 93.44 119 ALA A N 1
ATOM 930 C CA . ALA A 1 119 ? 3.114 2.227 -6.081 1.00 93.44 119 ALA A CA 1
ATOM 931 C C . ALA A 1 119 ? 2.242 2.751 -4.934 1.00 93.44 119 ALA A C 1
ATOM 933 O O . ALA A 1 119 ? 1.671 1.956 -4.198 1.00 93.44 119 ALA A O 1
ATOM 934 N N . PHE A 1 120 ? 2.046 4.069 -4.822 1.00 95.31 120 PHE A N 1
ATOM 935 C CA . PHE A 1 120 ? 1.165 4.658 -3.811 1.00 95.31 120 PHE A CA 1
ATOM 936 C C . PHE A 1 120 ? -0.274 4.182 -3.948 1.00 95.31 120 PHE A C 1
ATOM 938 O O . PHE A 1 120 ? -0.902 3.811 -2.958 1.00 95.31 120 PHE A O 1
ATOM 945 N N . LYS A 1 121 ? -0.790 4.109 -5.179 1.00 94.19 121 LYS A N 1
ATOM 946 C CA . LYS A 1 121 ? -2.124 3.552 -5.432 1.00 94.19 121 LYS A CA 1
ATOM 947 C C . LYS A 1 121 ? -2.205 2.074 -5.052 1.00 94.19 121 LYS A C 1
ATOM 949 O O . LYS A 1 121 ? -3.219 1.665 -4.494 1.00 94.19 121 LYS A O 1
ATOM 954 N N . ALA A 1 122 ? -1.164 1.289 -5.334 1.00 92.88 122 ALA A N 1
ATOM 955 C CA . ALA A 1 122 ? -1.106 -0.125 -4.973 1.00 92.88 122 ALA A CA 1
ATOM 956 C C . ALA A 1 122 ? -1.066 -0.306 -3.448 1.00 92.88 122 ALA A C 1
ATOM 958 O O . ALA A 1 122 ? -1.921 -0.993 -2.900 1.00 92.88 122 ALA A O 1
ATOM 959 N N . ALA A 1 123 ? -0.145 0.378 -2.764 1.00 94.25 123 ALA A N 1
ATOM 960 C CA . ALA A 1 123 ? 0.002 0.337 -1.313 1.00 94.25 123 ALA A CA 1
ATOM 961 C C . ALA A 1 123 ? -1.281 0.777 -0.604 1.00 94.25 123 ALA A C 1
ATOM 963 O O . ALA A 1 123 ? -1.772 0.066 0.266 1.00 94.25 123 ALA A O 1
ATOM 964 N N . LYS A 1 124 ? -1.878 1.899 -1.025 1.00 92.25 124 LYS A N 1
ATOM 965 C CA . LYS A 1 124 ? -3.155 2.375 -0.480 1.00 92.25 124 LYS A CA 1
ATOM 966 C C . LYS A 1 124 ? -4.272 1.346 -0.660 1.00 92.25 124 LYS A C 1
ATOM 968 O O . LYS A 1 124 ? -5.061 1.145 0.255 1.00 92.25 124 LYS A O 1
ATOM 973 N N . PHE A 1 125 ? -4.339 0.688 -1.819 1.00 90.25 125 PHE A N 1
ATOM 974 C CA . PHE A 1 125 ? -5.329 -0.361 -2.058 1.00 90.25 125 PHE A CA 1
ATOM 975 C C . PHE A 1 125 ? -5.097 -1.580 -1.154 1.00 90.25 125 PHE A C 1
ATOM 977 O O . PHE A 1 125 ? -6.061 -2.095 -0.597 1.00 90.25 125 PHE A O 1
ATOM 984 N N . CYS A 1 126 ? -3.845 -2.007 -0.962 1.00 89.81 126 CYS A N 1
ATOM 985 C CA . CYS A 1 126 ? -3.494 -3.096 -0.048 1.00 89.81 126 CYS A CA 1
ATOM 986 C C . CYS A 1 126 ? -3.840 -2.763 1.412 1.00 89.81 126 CYS A C 1
ATOM 988 O O . CYS A 1 126 ? -4.456 -3.591 2.071 1.00 89.81 126 CYS A O 1
ATOM 990 N N . ILE A 1 127 ? -3.514 -1.554 1.889 1.00 88.62 127 ILE A N 1
ATOM 991 C CA . ILE A 1 127 ? -3.859 -1.086 3.247 1.00 88.62 127 ILE A CA 1
ATOM 992 C C . ILE A 1 127 ? -5.373 -1.113 3.452 1.00 88.62 127 ILE A C 1
ATOM 994 O O . ILE A 1 127 ? -5.846 -1.640 4.444 1.00 88.62 127 ILE A O 1
ATOM 998 N N . ASN A 1 128 ? -6.141 -0.594 2.493 1.00 86.06 128 ASN A N 1
ATOM 999 C CA . ASN A 1 128 ? -7.605 -0.592 2.564 1.00 86.06 128 ASN A CA 1
ATOM 1000 C C . ASN A 1 128 ? -8.238 -1.988 2.401 1.00 86.06 128 ASN A C 1
ATOM 1002 O O . ASN A 1 128 ? -9.458 -2.108 2.459 1.00 86.06 128 ASN A O 1
ATOM 1006 N N . SER A 1 129 ? -7.435 -3.008 2.098 1.00 83.75 129 SER A N 1
ATOM 1007 C CA . SER A 1 129 ? -7.864 -4.398 1.917 1.00 83.75 129 SER A CA 1
ATOM 1008 C C . SER A 1 129 ? -7.246 -5.333 2.961 1.00 83.75 129 SER A C 1
ATOM 1010 O O . SER A 1 129 ? -7.188 -6.535 2.713 1.00 83.75 129 SER A O 1
ATOM 1012 N N . ASP A 1 130 ? -6.684 -4.777 4.040 1.00 82.12 130 ASP A N 1
ATOM 1013 C CA . ASP A 1 130 ? -5.970 -5.479 5.118 1.00 82.12 130 ASP A CA 1
ATOM 1014 C C . ASP A 1 130 ? -4.828 -6.401 4.649 1.00 82.12 130 ASP A C 1
ATOM 1016 O O . ASP A 1 130 ? -4.333 -7.267 5.367 1.00 82.12 130 ASP A O 1
ATOM 1020 N N . ALA A 1 131 ? -4.323 -6.176 3.434 1.00 86.62 131 ALA A N 1
ATOM 1021 C CA . ALA A 1 131 ? -3.199 -6.901 2.854 1.00 86.62 131 ALA A CA 1
ATOM 1022 C C . ALA A 1 131 ? -1.866 -6.244 3.258 1.00 86.62 131 ALA A C 1
ATOM 1024 O O . ALA A 1 131 ? -1.089 -5.797 2.406 1.00 86.62 131 ALA A O 1
ATOM 1025 N N . LEU A 1 132 ? -1.612 -6.149 4.566 1.00 88.56 132 LEU A N 1
ATOM 1026 C CA . LEU A 1 132 ? -0.546 -5.313 5.140 1.00 88.56 132 LEU A CA 1
ATOM 1027 C C . LEU A 1 132 ? 0.863 -5.737 4.711 1.00 88.56 132 LEU A C 1
ATOM 1029 O O . LEU A 1 132 ? 1.684 -4.881 4.394 1.00 88.56 132 LEU A O 1
ATOM 1033 N N . GLU A 1 133 ? 1.125 -7.040 4.599 1.00 88.38 133 GLU A N 1
ATOM 1034 C CA . GLU A 1 133 ? 2.406 -7.570 4.104 1.00 88.38 133 GLU A CA 1
ATOM 1035 C C . GLU A 1 133 ? 2.715 -7.068 2.680 1.00 88.38 133 GLU A C 1
ATOM 1037 O O . GLU A 1 133 ? 3.827 -6.641 2.363 1.00 88.38 133 GLU A O 1
ATOM 1042 N N . HIS A 1 134 ? 1.696 -7.035 1.818 1.00 89.06 134 HIS A N 1
ATOM 1043 C CA . HIS A 1 134 ? 1.833 -6.570 0.440 1.00 89.06 134 HIS A CA 1
ATOM 1044 C C . HIS A 1 134 ? 2.013 -5.050 0.389 1.00 89.06 134 HIS A C 1
ATOM 1046 O O . HIS A 1 134 ? 2.801 -4.546 -0.414 1.00 89.06 134 HIS A O 1
ATOM 1052 N N . ALA A 1 135 ? 1.308 -4.310 1.251 1.00 92.25 135 ALA A N 1
ATOM 1053 C CA . ALA A 1 135 ? 1.505 -2.872 1.401 1.00 92.25 135 ALA A CA 1
ATOM 1054 C C . ALA A 1 135 ? 2.933 -2.544 1.862 1.00 92.25 135 ALA A C 1
ATOM 1056 O O . ALA A 1 135 ? 3.568 -1.662 1.280 1.00 92.25 135 ALA A O 1
ATOM 1057 N N . LEU A 1 136 ? 3.449 -3.282 2.852 1.00 90.94 136 LEU A N 1
ATOM 1058 C CA . LEU A 1 136 ? 4.804 -3.133 3.377 1.00 90.94 136 LEU A CA 1
ATOM 1059 C C . LEU A 1 136 ? 5.835 -3.302 2.263 1.00 90.94 136 LEU A C 1
ATOM 1061 O O . LEU A 1 136 ? 6.633 -2.397 2.021 1.00 90.94 136 LEU A O 1
ATOM 1065 N N . LYS A 1 137 ? 5.734 -4.403 1.515 1.00 90.19 137 LYS A N 1
ATOM 1066 C CA . LYS A 1 137 ? 6.629 -4.717 0.399 1.00 90.19 137 LYS A CA 1
ATOM 1067 C C . LYS A 1 137 ? 6.638 -3.635 -0.685 1.00 90.19 137 LYS A C 1
ATOM 1069 O O . LYS A 1 137 ? 7.693 -3.259 -1.197 1.00 90.19 137 LYS A O 1
ATOM 1074 N N . VAL A 1 138 ? 5.468 -3.094 -1.036 1.00 92.31 138 VAL A N 1
ATOM 1075 C CA . VAL A 1 138 ? 5.372 -1.986 -2.001 1.00 92.31 138 VAL A CA 1
ATOM 1076 C C . VAL A 1 138 ? 6.027 -0.716 -1.444 1.00 92.31 138 VAL A C 1
ATOM 1078 O O . VAL A 1 138 ? 6.772 -0.052 -2.165 1.00 92.31 138 VAL A O 1
ATOM 1081 N N . LEU A 1 139 ? 5.794 -0.377 -0.171 1.00 94.06 139 LEU A N 1
ATOM 1082 C CA . LEU A 1 139 ? 6.336 0.837 0.449 1.00 94.06 139 LEU A CA 1
ATOM 1083 C C . LEU A 1 139 ? 7.847 0.773 0.706 1.00 94.06 139 LEU A C 1
ATOM 1085 O O . LEU A 1 139 ? 8.523 1.793 0.584 1.00 94.06 139 LEU A O 1
ATOM 1089 N N . GLU A 1 140 ? 8.408 -0.397 1.004 1.00 91.50 140 GLU A N 1
ATOM 1090 C CA . GLU A 1 140 ? 9.863 -0.604 1.015 1.00 91.50 140 GLU A CA 1
ATOM 1091 C C . GLU A 1 140 ? 10.474 -0.275 -0.341 1.00 91.50 140 GLU A C 1
ATOM 1093 O O . GLU A 1 140 ? 11.486 0.423 -0.428 1.00 91.50 140 GLU A O 1
ATOM 1098 N N . ARG A 1 141 ? 9.810 -0.695 -1.422 1.00 88.75 141 ARG A N 1
ATOM 1099 C CA . ARG A 1 141 ? 10.291 -0.386 -2.762 1.00 88.75 141 ARG A CA 1
ATOM 1100 C C . ARG A 1 141 ? 10.201 1.100 -3.089 1.00 88.75 141 ARG A C 1
ATOM 1102 O O . ARG A 1 141 ? 11.118 1.645 -3.703 1.00 88.75 141 ARG A O 1
ATOM 1109 N N . VAL A 1 142 ? 9.125 1.754 -2.657 1.00 91.94 142 VAL A N 1
ATOM 1110 C CA . VAL A 1 142 ? 8.970 3.210 -2.754 1.00 91.94 142 VAL A CA 1
ATOM 1111 C C . VAL A 1 142 ? 10.093 3.943 -2.028 1.00 91.94 142 VAL A C 1
ATOM 1113 O O . VAL A 1 142 ? 10.628 4.894 -2.589 1.00 91.94 142 VAL A O 1
ATOM 1116 N N . ALA A 1 143 ? 10.477 3.501 -0.828 1.00 91.62 143 ALA A N 1
ATOM 1117 C CA . ALA A 1 143 ? 11.572 4.114 -0.079 1.00 91.62 143 ALA A CA 1
ATOM 1118 C C . ALA A 1 143 ? 12.871 4.111 -0.900 1.00 91.62 143 ALA A C 1
ATOM 1120 O O . ALA A 1 143 ? 13.464 5.167 -1.106 1.00 91.62 143 ALA A O 1
ATOM 1121 N N . SER A 1 144 ? 13.228 2.964 -1.496 1.00 88.38 144 SER A N 1
ATOM 1122 C CA . SER A 1 144 ? 14.385 2.891 -2.398 1.00 88.38 144 SER A CA 1
ATOM 1123 C C . SER A 1 144 ? 14.256 3.825 -3.604 1.00 88.38 144 SER A C 1
ATOM 1125 O O . SER A 1 144 ? 15.249 4.369 -4.068 1.00 88.38 144 SER A O 1
ATOM 1127 N N . TYR A 1 145 ? 13.051 3.994 -4.158 1.00 86.69 145 TYR A N 1
ATOM 1128 C CA . TYR A 1 145 ? 12.850 4.923 -5.268 1.00 86.69 145 TYR A CA 1
ATOM 1129 C C . TYR A 1 145 ? 13.041 6.373 -4.856 1.00 86.69 145 TYR A C 1
ATOM 1131 O O . TYR A 1 145 ? 13.635 7.117 -5.624 1.00 86.69 145 TYR A O 1
ATOM 1139 N N . LEU A 1 146 ? 12.571 6.773 -3.675 1.00 87.94 146 LEU A N 1
ATOM 1140 C CA . LEU A 1 146 ? 12.766 8.128 -3.166 1.00 87.94 146 LEU A CA 1
ATOM 1141 C C . LEU A 1 146 ? 14.247 8.423 -2.897 1.00 87.94 146 LEU A C 1
ATOM 1143 O O . LEU A 1 146 ? 14.707 9.506 -3.242 1.00 87.94 146 LEU A O 1
ATOM 1147 N N . GLU A 1 147 ? 15.001 7.452 -2.378 1.00 86.88 147 GLU A N 1
ATOM 1148 C CA . GLU A 1 147 ? 16.456 7.576 -2.206 1.00 86.88 147 GLU A CA 1
ATOM 1149 C C . GLU A 1 147 ? 17.185 7.779 -3.539 1.00 86.88 147 GLU A C 1
ATOM 1151 O O . GLU A 1 147 ? 18.063 8.630 -3.643 1.00 86.88 147 GLU A O 1
ATOM 1156 N N . GLU A 1 148 ? 16.830 7.015 -4.576 1.00 81.06 148 GLU A N 1
ATOM 1157 C CA . GLU A 1 148 ? 17.408 7.199 -5.912 1.00 81.06 148 GLU A CA 1
ATOM 1158 C C . GLU A 1 148 ? 16.941 8.507 -6.557 1.00 81.06 148 GLU A C 1
ATOM 1160 O O . GLU A 1 148 ? 17.721 9.182 -7.219 1.00 81.06 148 GLU A O 1
ATOM 1165 N N . PHE A 1 149 ? 15.686 8.895 -6.333 1.00 78.69 149 PHE A N 1
ATOM 1166 C CA . PHE A 1 149 ? 15.113 10.140 -6.835 1.00 78.69 149 PHE A CA 1
ATOM 1167 C C . PHE A 1 149 ? 15.813 11.372 -6.254 1.00 78.69 149 PHE A C 1
ATOM 1169 O O . PHE A 1 149 ? 15.980 12.363 -6.960 1.00 78.69 149 PHE A O 1
ATOM 1176 N N . ASP A 1 150 ? 16.277 11.294 -5.006 1.00 80.25 150 ASP A N 1
ATOM 1177 C CA . ASP A 1 150 ? 17.054 12.350 -4.351 1.00 80.25 150 ASP A CA 1
ATOM 1178 C C . ASP A 1 150 ? 18.482 12.482 -4.894 1.00 80.25 150 ASP A C 1
ATOM 1180 O O . ASP A 1 150 ? 19.051 13.568 -4.838 1.00 80.25 150 ASP A O 1
ATOM 1184 N N . LYS A 1 151 ? 19.048 11.408 -5.458 1.00 80.81 151 LYS A N 1
ATOM 1185 C CA . LYS A 1 151 ? 20.386 11.412 -6.077 1.00 80.81 151 LYS A CA 1
ATOM 1186 C C . LYS A 1 151 ? 20.395 11.984 -7.495 1.00 80.81 151 LYS A C 1
ATOM 1188 O O . LYS A 1 151 ? 21.470 12.185 -8.055 1.00 80.81 151 LYS A O 1
ATOM 1193 N N . ILE A 1 152 ? 19.224 12.192 -8.099 1.00 76.94 152 ILE A N 1
ATOM 1194 C CA . ILE A 1 152 ? 19.109 12.806 -9.423 1.00 76.94 152 ILE A CA 1
ATOM 1195 C C . ILE A 1 152 ? 19.421 14.299 -9.275 1.00 76.94 152 ILE A C 1
ATOM 1197 O O . ILE A 1 152 ? 18.545 15.081 -8.886 1.00 76.94 152 ILE A O 1
ATOM 1201 N N . ASP A 1 153 ? 20.677 14.639 -9.569 1.00 64.25 153 ASP A N 1
ATOM 1202 C CA . ASP A 1 153 ? 21.238 15.991 -9.599 1.00 64.25 153 ASP A CA 1
ATOM 1203 C C . ASP A 1 153 ? 20.810 16.690 -10.900 1.00 64.25 153 ASP A C 1
ATOM 1205 O O . ASP A 1 153 ? 21.492 16.666 -11.924 1.00 64.25 153 ASP A O 1
ATOM 1209 N N . GLU A 1 154 ? 19.584 17.208 -10.884 1.00 72.00 154 GLU A N 1
ATOM 1210 C CA . GLU A 1 154 ? 18.988 18.016 -11.948 1.00 72.00 154 GLU A CA 1
ATOM 1211 C C . GLU A 1 154 ? 18.716 19.414 -11.373 1.00 72.00 154 GLU A C 1
ATOM 1213 O O . GLU A 1 154 ? 18.260 19.531 -10.234 1.00 72.00 154 GLU A O 1
ATOM 1218 N N . GLU A 1 155 ? 18.948 20.481 -12.145 1.00 78.31 155 GLU A N 1
ATOM 1219 C CA . GLU A 1 155 ? 18.410 21.803 -11.801 1.00 78.31 155 GLU A CA 1
ATOM 1220 C C . GLU A 1 155 ? 16.881 21.732 -11.874 1.00 78.31 155 GLU A C 1
ATOM 1222 O O . GLU A 1 155 ? 16.279 21.746 -12.949 1.00 78.31 155 GLU A O 1
ATOM 1227 N N . LEU A 1 156 ? 16.247 21.580 -10.713 1.00 78.88 156 LEU A N 1
ATOM 1228 C CA . LEU A 1 156 ? 14.806 21.398 -10.629 1.00 78.88 156 LEU A CA 1
ATOM 1229 C C . LEU A 1 156 ? 14.079 22.728 -10.726 1.00 78.88 156 LEU A C 1
ATOM 1231 O O . LEU A 1 156 ? 14.421 23.703 -10.052 1.00 78.88 156 LEU A O 1
ATOM 1235 N N . SER A 1 157 ? 12.989 22.725 -11.486 1.00 85.81 157 SER A N 1
ATOM 1236 C CA . SER A 1 157 ? 12.023 23.809 -11.412 1.00 85.81 157 SER A CA 1
ATOM 1237 C C . SER A 1 157 ? 11.378 23.861 -10.012 1.00 85.81 157 SER A C 1
ATOM 1239 O O . SER A 1 157 ? 11.288 22.837 -9.321 1.00 85.81 157 SER A O 1
ATOM 1241 N N . PRO A 1 158 ? 10.857 25.023 -9.575 1.00 86.94 158 PRO A N 1
ATOM 1242 C CA . PRO A 1 158 ? 10.079 25.113 -8.338 1.00 86.94 158 PRO A CA 1
ATOM 1243 C C . PRO A 1 158 ? 8.897 24.129 -8.290 1.00 86.94 158 PRO A C 1
ATOM 1245 O O . PRO A 1 158 ? 8.554 23.614 -7.223 1.00 86.94 158 PRO A O 1
ATOM 1248 N N . GLU A 1 159 ? 8.293 23.835 -9.446 1.00 87.12 159 GLU A N 1
ATOM 1249 C CA . GLU A 1 159 ? 7.205 22.862 -9.576 1.00 87.12 159 GLU A CA 1
ATOM 1250 C C . GLU A 1 159 ? 7.682 21.434 -9.297 1.00 87.12 159 GLU A C 1
ATOM 1252 O O . GLU A 1 159 ? 7.020 20.695 -8.562 1.00 87.12 159 GLU A O 1
ATOM 1257 N N . ASP A 1 160 ? 8.851 21.059 -9.820 1.00 84.38 160 ASP A N 1
ATOM 1258 C CA . ASP A 1 160 ? 9.445 19.746 -9.579 1.00 84.38 160 ASP A CA 1
ATOM 1259 C C . ASP A 1 160 ? 9.804 19.570 -8.105 1.00 84.38 160 ASP A C 1
ATOM 1261 O O . ASP A 1 160 ? 9.485 18.532 -7.527 1.00 84.38 160 ASP A O 1
ATOM 1265 N N . ILE A 1 161 ? 10.377 20.593 -7.461 1.00 85.56 161 ILE A N 1
ATOM 1266 C CA . ILE A 1 161 ? 10.672 20.585 -6.017 1.00 85.56 161 ILE A CA 1
ATOM 1267 C C . ILE A 1 161 ? 9.390 20.345 -5.208 1.00 85.56 161 ILE A C 1
ATOM 1269 O O . ILE A 1 161 ? 9.351 19.458 -4.347 1.00 85.56 161 ILE A O 1
ATOM 1273 N N . ALA A 1 162 ? 8.320 21.089 -5.506 1.00 88.50 162 ALA A N 1
ATOM 1274 C CA . ALA A 1 162 ? 7.031 20.928 -4.839 1.00 88.50 162 ALA A CA 1
ATOM 1275 C C . ALA A 1 162 ? 6.436 19.528 -5.071 1.00 88.50 162 ALA A C 1
ATOM 1277 O O . ALA A 1 162 ? 5.903 18.906 -4.145 1.00 88.50 162 ALA A O 1
ATOM 1278 N N . LEU A 1 163 ? 6.564 18.993 -6.288 1.00 88.62 163 LEU A N 1
ATOM 1279 C CA . LEU A 1 163 ? 6.143 17.636 -6.615 1.00 88.62 163 LEU A CA 1
ATOM 1280 C C . LEU A 1 163 ? 6.951 16.586 -5.838 1.00 88.62 163 LEU A C 1
ATOM 1282 O O . LEU A 1 163 ? 6.349 15.660 -5.290 1.00 88.62 163 LEU A O 1
ATOM 1286 N N . ARG A 1 164 ? 8.282 16.730 -5.736 1.00 87.25 164 ARG A N 1
ATOM 1287 C CA . ARG A 1 164 ? 9.138 15.822 -4.950 1.00 87.25 164 ARG A CA 1
ATOM 1288 C C . ARG A 1 164 ? 8.712 15.817 -3.481 1.00 87.25 164 ARG A C 1
ATOM 1290 O O . ARG A 1 164 ? 8.500 14.748 -2.909 1.00 87.25 164 ARG A O 1
ATOM 1297 N N . ALA A 1 165 ? 8.514 16.996 -2.890 1.00 88.25 165 ALA A N 1
ATOM 1298 C CA . ALA A 1 165 ? 8.054 17.135 -1.509 1.00 88.25 165 ALA A CA 1
ATOM 1299 C C . ALA A 1 165 ? 6.685 16.471 -1.288 1.00 88.25 165 ALA A C 1
ATOM 1301 O O . ALA A 1 165 ? 6.492 15.742 -0.312 1.00 88.25 165 ALA A O 1
ATOM 1302 N N . LYS A 1 166 ? 5.750 16.649 -2.230 1.00 90.88 166 LYS A N 1
ATOM 1303 C CA . LYS A 1 166 ? 4.433 16.005 -2.184 1.00 90.88 166 LYS A CA 1
ATOM 1304 C C . LYS A 1 166 ? 4.529 14.478 -2.215 1.00 90.88 166 LYS A C 1
ATOM 1306 O O . LYS A 1 166 ? 3.854 13.824 -1.427 1.00 90.88 166 LYS A O 1
ATOM 1311 N N . LEU A 1 167 ? 5.366 13.910 -3.086 1.00 91.75 167 LEU A N 1
ATOM 1312 C CA . LEU A 1 167 ? 5.556 12.456 -3.177 1.00 91.75 167 LEU A CA 1
ATOM 1313 C C . LEU A 1 167 ? 6.180 11.886 -1.894 1.00 91.75 167 LEU A C 1
ATOM 1315 O O . LEU A 1 167 ? 5.735 10.847 -1.410 1.00 91.75 167 LEU A O 1
ATOM 1319 N N . LYS A 1 168 ? 7.157 12.581 -1.296 1.00 91.38 168 LYS A N 1
ATOM 1320 C CA . LYS A 1 168 ? 7.721 12.199 0.011 1.00 91.38 168 LYS A CA 1
ATOM 1321 C C . LYS A 1 168 ? 6.669 12.244 1.117 1.00 91.38 168 LYS A C 1
ATOM 1323 O O . LYS A 1 168 ? 6.557 11.304 1.898 1.00 91.38 168 LYS A O 1
ATOM 1328 N N . SER A 1 169 ? 5.868 13.307 1.163 1.00 90.88 169 SER A N 1
ATOM 1329 C CA . SER A 1 169 ? 4.771 13.424 2.127 1.00 90.88 169 SER A CA 1
ATOM 1330 C C . SER A 1 169 ? 3.765 12.279 1.976 1.00 90.88 169 SER A C 1
ATOM 1332 O O . SER A 1 169 ? 3.413 11.646 2.968 1.00 90.88 169 SER A O 1
ATOM 1334 N N . GLU A 1 170 ? 3.364 11.946 0.745 1.00 93.44 170 GLU A N 1
ATOM 1335 C CA . GLU A 1 170 ? 2.454 10.828 0.470 1.00 93.44 170 GLU A CA 1
ATOM 1336 C C . GLU A 1 170 ? 3.032 9.480 0.934 1.00 93.44 170 GLU A C 1
ATOM 1338 O O . GLU A 1 170 ? 2.315 8.688 1.550 1.00 93.44 170 GLU A O 1
ATOM 1343 N N . TYR A 1 171 ? 4.335 9.247 0.731 1.00 94.31 171 TYR A N 1
ATOM 1344 C CA . TYR A 1 171 ? 5.028 8.078 1.278 1.00 94.31 171 TYR A CA 1
ATOM 1345 C C . TYR A 1 171 ? 4.940 8.008 2.802 1.00 94.31 171 TYR A C 1
ATOM 1347 O O . TYR A 1 171 ? 4.541 6.972 3.336 1.00 94.31 171 TYR A O 1
ATOM 1355 N N . HIS A 1 172 ? 5.276 9.092 3.503 1.00 90.25 172 HIS A N 1
ATOM 1356 C CA . HIS A 1 172 ? 5.234 9.107 4.964 1.00 90.25 172 HIS A CA 1
ATOM 1357 C C . HIS A 1 172 ? 3.813 8.914 5.494 1.00 90.25 172 HIS A C 1
ATOM 1359 O O . HIS A 1 172 ? 3.623 8.130 6.417 1.00 90.25 172 HIS A O 1
ATOM 1365 N N . ILE A 1 173 ? 2.806 9.528 4.866 1.00 90.06 173 ILE A N 1
ATOM 1366 C CA . ILE A 1 173 ? 1.398 9.321 5.228 1.00 90.06 173 ILE A CA 1
ATOM 1367 C C . ILE A 1 173 ? 1.029 7.836 5.120 1.00 90.06 173 ILE A C 1
ATOM 1369 O O . ILE A 1 173 ? 0.479 7.270 6.066 1.00 90.06 173 ILE A O 1
ATOM 1373 N N . LEU A 1 174 ? 1.342 7.183 3.995 1.00 91.75 174 LEU A N 1
ATOM 1374 C CA . LEU A 1 174 ? 1.016 5.768 3.789 1.00 91.75 174 LEU A CA 1
ATOM 1375 C C . LEU A 1 174 ? 1.809 4.841 4.717 1.00 91.75 174 LEU A C 1
ATOM 1377 O O . LEU A 1 174 ? 1.238 3.887 5.240 1.00 91.75 174 LEU A O 1
ATOM 1381 N N . ARG A 1 175 ? 3.093 5.129 4.961 1.00 91.94 175 ARG A N 1
ATOM 1382 C CA . ARG A 1 175 ? 3.934 4.361 5.891 1.00 91.94 175 ARG A CA 1
ATOM 1383 C C . ARG A 1 175 ? 3.414 4.457 7.323 1.00 91.94 175 ARG A C 1
ATOM 1385 O O . ARG A 1 175 ? 3.267 3.428 7.970 1.00 91.94 175 ARG A O 1
ATOM 1392 N N . THR A 1 176 ? 3.085 5.657 7.793 1.00 87.12 176 THR A N 1
ATOM 1393 C CA . THR A 1 176 ? 2.495 5.859 9.122 1.00 87.12 176 THR A CA 1
ATOM 1394 C C . THR A 1 176 ? 1.148 5.155 9.235 1.00 87.12 176 THR A C 1
ATOM 1396 O O . THR A 1 176 ? 0.913 4.444 10.204 1.00 87.12 176 THR A O 1
ATOM 1399 N N . THR A 1 177 ? 0.296 5.273 8.211 1.00 85.88 177 THR A N 1
ATOM 1400 C CA . THR A 1 177 ? -1.000 4.577 8.156 1.00 85.88 177 THR A CA 1
ATOM 1401 C C . THR A 1 177 ? -0.828 3.062 8.294 1.00 85.88 177 THR A C 1
ATOM 1403 O O . THR A 1 177 ? -1.563 2.446 9.057 1.00 85.88 177 THR A O 1
ATOM 1406 N N . LEU A 1 178 ? 0.134 2.472 7.576 1.00 86.62 178 LEU A N 1
ATOM 1407 C CA . LEU A 1 178 ? 0.436 1.042 7.646 1.00 86.62 178 LEU A CA 1
ATOM 1408 C C . LEU A 1 178 ? 0.945 0.633 9.032 1.00 86.62 178 LEU A C 1
ATOM 1410 O O . LEU A 1 178 ? 0.435 -0.328 9.594 1.00 86.62 178 LEU A O 1
ATOM 1414 N N . ASN A 1 179 ? 1.925 1.354 9.580 1.00 82.94 179 ASN A N 1
ATOM 1415 C CA . ASN A 1 179 ? 2.502 1.038 10.887 1.00 82.94 179 ASN A CA 1
ATOM 1416 C C . ASN A 1 179 ? 1.447 1.092 11.995 1.00 82.94 179 ASN A C 1
ATOM 1418 O O . ASN A 1 179 ? 1.424 0.220 12.850 1.00 82.94 179 ASN A O 1
ATOM 1422 N N . ILE A 1 180 ? 0.546 2.072 11.935 1.00 79.44 180 ILE A N 1
ATOM 1423 C CA . ILE A 1 180 ? -0.596 2.189 12.845 1.00 79.44 180 ILE A CA 1
ATOM 1424 C C . ILE A 1 180 ? -1.534 0.991 12.706 1.00 79.44 180 ILE A C 1
ATOM 1426 O O . ILE A 1 180 ? -1.945 0.426 13.708 1.00 79.44 180 ILE A O 1
ATOM 1430 N N . THR A 1 181 ? -1.859 0.576 11.479 1.00 77.19 181 THR A N 1
ATOM 1431 C CA . THR A 1 181 ? -2.723 -0.593 11.263 1.00 77.19 181 THR A CA 1
ATOM 1432 C C . THR A 1 181 ? -2.057 -1.891 11.734 1.00 77.19 181 THR A C 1
ATOM 1434 O O . THR A 1 181 ? -2.735 -2.766 12.251 1.00 77.19 181 THR A O 1
ATOM 1437 N N . ILE A 1 182 ? -0.734 -2.021 11.608 1.00 75.75 182 ILE A N 1
ATOM 1438 C CA . ILE A 1 182 ? 0.005 -3.161 12.172 1.00 75.75 182 ILE A CA 1
ATOM 1439 C C . ILE A 1 182 ? -0.006 -3.105 13.705 1.00 75.75 182 ILE A C 1
ATOM 1441 O O . ILE A 1 182 ? -0.259 -4.123 14.340 1.00 75.75 182 ILE A O 1
ATOM 1445 N N . ALA A 1 183 ? 0.245 -1.929 14.288 1.00 72.88 183 ALA A N 1
ATOM 1446 C CA . ALA A 1 183 ? 0.233 -1.731 15.734 1.00 72.88 183 ALA A CA 1
ATOM 1447 C C . ALA A 1 183 ? -1.141 -2.056 16.333 1.00 72.88 183 ALA A C 1
ATOM 1449 O O . ALA A 1 183 ? -1.193 -2.764 17.324 1.00 72.88 183 ALA A O 1
ATOM 1450 N N . HIS A 1 184 ? -2.234 -1.646 15.680 1.00 68.06 184 HIS A N 1
ATOM 1451 C CA . HIS A 1 184 ? -3.608 -2.007 16.055 1.00 68.06 184 HIS A CA 1
ATOM 1452 C C . HIS A 1 184 ? -3.773 -3.517 16.258 1.00 68.06 184 HIS A C 1
ATOM 1454 O O . HIS A 1 184 ? -4.313 -3.943 17.268 1.00 68.06 184 HIS A O 1
ATOM 1460 N N . ILE A 1 185 ? -3.279 -4.329 15.319 1.00 69.62 185 ILE A N 1
ATOM 1461 C CA . ILE A 1 185 ? -3.448 -5.793 15.341 1.00 69.62 185 ILE A CA 1
ATOM 1462 C C . ILE A 1 185 ? -2.574 -6.460 16.412 1.00 69.62 185 ILE A C 1
ATOM 1464 O O . ILE A 1 185 ? -2.901 -7.539 16.899 1.00 69.62 185 ILE A O 1
ATOM 1468 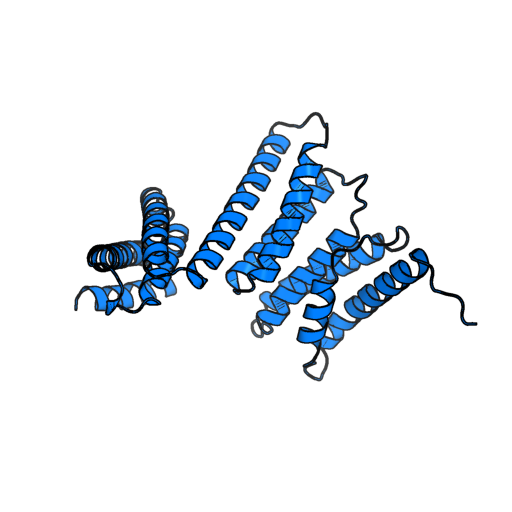N N . ALA A 1 186 ? -1.428 -5.862 16.729 1.00 69.06 186 ALA A N 1
ATOM 1469 C CA . ALA A 1 186 ? -0.410 -6.466 17.583 1.00 69.06 186 ALA A CA 1
ATOM 1470 C C . ALA A 1 186 ? -0.361 -5.882 19.004 1.00 69.06 186 ALA A C 1
ATOM 1472 O O . ALA A 1 186 ? 0.467 -6.329 19.796 1.00 69.06 186 ALA A O 1
ATOM 1473 N N . ALA A 1 187 ? -1.182 -4.876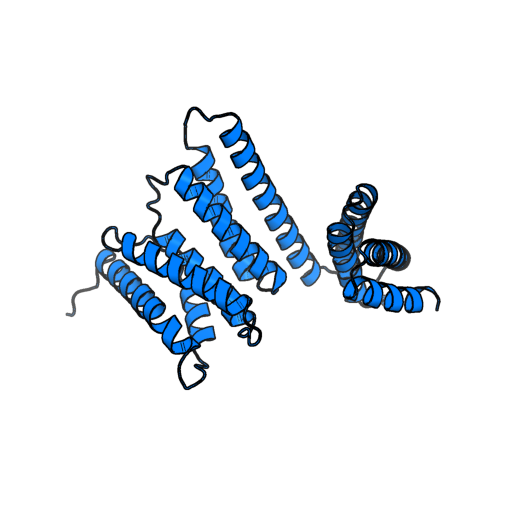 19.306 1.00 71.19 187 ALA A N 1
ATOM 1474 C CA . ALA A 1 187 ? -1.138 -4.164 20.572 1.00 71.19 187 ALA A CA 1
ATOM 1475 C C . ALA A 1 187 ? -1.657 -5.032 21.725 1.00 71.19 187 ALA A C 1
ATOM 1477 O O . ALA A 1 187 ? -2.757 -5.582 21.667 1.00 71.19 187 ALA A O 1
ATOM 1478 N N . ASP A 1 188 ? -0.860 -5.112 22.790 1.00 79.88 188 ASP A N 1
ATOM 1479 C CA . ASP A 1 188 ? -1.364 -5.425 24.124 1.00 79.88 188 ASP A CA 1
ATOM 1480 C C . ASP A 1 188 ? -2.301 -4.298 24.616 1.00 79.88 188 ASP A C 1
ATOM 1482 O O . ASP A 1 188 ? -2.301 -3.211 24.028 1.00 79.88 188 ASP A O 1
ATOM 1486 N N . PRO A 1 189 ? -3.102 -4.527 25.671 1.00 79.69 189 PRO A N 1
ATOM 1487 C CA . PRO A 1 189 ? -4.085 -3.553 26.140 1.00 79.69 189 PRO A CA 1
ATOM 1488 C C . PRO A 1 189 ? -3.509 -2.154 26.404 1.00 79.69 189 PRO A C 1
ATOM 1490 O O . PRO A 1 189 ? -4.080 -1.180 25.922 1.00 79.69 189 PRO A O 1
ATOM 1493 N N . ASP A 1 190 ? -2.348 -2.038 27.059 1.00 80.88 190 ASP A N 1
ATOM 1494 C CA . ASP A 1 190 ? -1.737 -0.737 27.371 1.00 80.88 190 ASP A CA 1
ATOM 1495 C C . ASP A 1 190 ? -1.299 -0.012 26.085 1.00 80.88 190 ASP A C 1
ATOM 1497 O O . ASP A 1 190 ? -1.597 1.168 25.877 1.00 80.88 190 ASP A O 1
ATOM 1501 N N . SER A 1 191 ? -0.650 -0.737 25.168 1.00 82.44 191 SER A N 1
ATOM 1502 C CA . SER A 1 191 ? -0.262 -0.204 23.855 1.00 82.44 191 SER A CA 1
ATOM 1503 C C . SER A 1 191 ? -1.473 0.183 22.993 1.00 82.44 191 SER A C 1
ATOM 1505 O O . SER A 1 191 ? -1.394 1.115 22.186 1.00 82.44 191 SER A O 1
ATOM 1507 N N . ALA A 1 192 ? -2.599 -0.524 23.133 1.00 83.38 192 ALA A N 1
ATOM 1508 C CA . ALA A 1 192 ? -3.836 -0.241 22.413 1.00 83.38 192 ALA A CA 1
ATOM 1509 C C . ALA A 1 192 ? -4.464 1.072 22.902 1.00 83.38 192 ALA A C 1
ATOM 1511 O O . ALA A 1 192 ? -4.936 1.865 22.085 1.00 83.38 192 ALA A O 1
ATOM 1512 N N . GLU A 1 193 ? -4.413 1.341 24.209 1.00 87.62 193 GLU A N 1
ATOM 1513 C CA . GLU A 1 193 ? -4.859 2.611 24.788 1.00 87.62 193 GLU A CA 1
ATOM 1514 C C . GLU A 1 193 ? -4.042 3.797 24.264 1.00 87.62 193 GLU A C 1
ATOM 1516 O O . GLU A 1 193 ? -4.618 4.769 23.770 1.00 87.62 193 GLU A O 1
ATOM 1521 N N . GLU A 1 194 ? -2.709 3.702 24.290 1.00 86.19 194 GLU A N 1
ATOM 1522 C CA . GLU A 1 194 ? -1.823 4.766 23.795 1.00 86.19 194 GLU A CA 1
ATOM 1523 C C . GLU A 1 194 ? -1.992 4.999 22.282 1.00 86.19 194 GLU A C 1
ATOM 1525 O O . GLU A 1 194 ? -2.014 6.140 21.796 1.00 86.19 194 GLU A O 1
ATOM 1530 N N . LEU A 1 195 ? -2.167 3.916 21.517 1.00 84.56 195 LEU A N 1
ATOM 1531 C CA . LEU A 1 195 ? -2.459 4.004 20.093 1.00 84.56 195 LEU A CA 1
ATOM 1532 C C . LEU A 1 195 ? -3.804 4.694 19.851 1.00 84.56 195 LEU A C 1
ATOM 1534 O O . LEU A 1 195 ? -3.883 5.597 19.017 1.00 84.56 195 LEU A O 1
ATOM 1538 N N . ALA A 1 196 ? -4.855 4.300 20.569 1.00 87.81 196 ALA A N 1
ATOM 1539 C CA . ALA A 1 196 ? -6.174 4.902 20.435 1.00 87.81 196 ALA A CA 1
ATOM 1540 C C . ALA A 1 196 ? -6.163 6.398 20.776 1.00 87.81 196 ALA A C 1
ATOM 1542 O O . ALA A 1 196 ? -6.768 7.179 20.038 1.00 87.81 196 ALA A O 1
ATOM 1543 N N . ASP A 1 197 ? -5.432 6.807 21.816 1.00 90.94 197 ASP A N 1
ATOM 1544 C CA . ASP A 1 197 ? -5.270 8.216 22.192 1.00 90.94 197 ASP A CA 1
ATOM 1545 C C . ASP A 1 197 ? -4.576 9.011 21.079 1.00 90.94 197 ASP A C 1
ATOM 1547 O O . ASP A 1 197 ? -5.092 10.019 20.589 1.00 90.94 197 ASP A O 1
ATOM 1551 N N . THR A 1 198 ? -3.471 8.481 20.548 1.00 89.44 198 THR A N 1
ATOM 1552 C CA . THR A 1 198 ? -2.756 9.098 19.421 1.00 89.44 198 THR A CA 1
ATOM 1553 C C . THR A 1 198 ? -3.664 9.266 18.194 1.00 89.44 198 THR A C 1
ATOM 1555 O O . THR A 1 198 ? -3.674 10.317 17.541 1.00 89.44 198 THR A O 1
ATOM 1558 N N . LEU A 1 199 ? -4.452 8.240 17.853 1.00 87.38 199 LEU A N 1
ATOM 1559 C CA . LEU A 1 199 ? -5.386 8.286 16.723 1.00 87.38 199 LEU A CA 1
ATOM 1560 C C . LEU A 1 199 ? -6.533 9.269 16.958 1.00 87.38 199 LEU A C 1
ATOM 1562 O O . LEU A 1 199 ? -6.952 9.962 16.022 1.00 87.38 199 LEU A O 1
ATOM 1566 N N . TYR A 1 200 ? -7.023 9.341 18.193 1.00 93.19 200 TYR A N 1
ATOM 1567 C CA . TYR A 1 200 ? -8.030 10.301 18.607 1.00 93.19 200 TYR A CA 1
ATOM 1568 C C . TYR A 1 200 ? -7.527 11.736 18.443 1.00 93.19 200 TYR A C 1
ATOM 1570 O O . TYR A 1 200 ? -8.213 12.542 17.811 1.00 93.19 200 TYR A O 1
ATOM 1578 N N . GLU A 1 201 ? -6.312 12.043 18.900 1.00 95.19 201 GLU A N 1
ATOM 1579 C CA . GLU A 1 201 ? -5.708 13.373 18.774 1.00 95.19 201 GLU A CA 1
ATOM 1580 C C . GLU A 1 201 ? -5.538 13.792 17.302 1.00 95.19 201 GLU A C 1
ATOM 1582 O O . GLU A 1 201 ? -5.951 14.890 16.913 1.00 95.19 201 GLU A O 1
ATOM 1587 N N . ILE A 1 202 ? -5.058 12.889 16.434 1.00 88.75 202 ILE A N 1
ATOM 1588 C CA . ILE A 1 202 ? -4.988 13.134 14.980 1.00 88.75 202 ILE A CA 1
ATOM 1589 C C . ILE A 1 202 ? -6.386 13.419 14.406 1.00 88.75 202 ILE A C 1
ATOM 1591 O O . ILE A 1 202 ? -6.582 14.365 13.632 1.00 88.75 202 ILE A O 1
ATOM 1595 N N . GLY A 1 203 ? -7.373 12.598 14.770 1.00 90.12 203 GLY A N 1
ATOM 1596 C CA . GLY A 1 203 ? -8.757 12.750 14.335 1.00 90.12 203 GLY A CA 1
ATOM 1597 C C . GLY A 1 203 ? -9.377 14.077 14.783 1.00 90.12 203 GLY A C 1
ATOM 1598 O O . GLY A 1 203 ? -10.035 14.754 13.985 1.00 90.12 203 GLY A O 1
ATOM 1599 N N . LYS A 1 204 ? -9.124 14.482 16.030 1.00 94.44 204 LYS A N 1
ATOM 1600 C CA . LYS A 1 204 ? -9.577 15.740 16.637 1.00 94.44 204 LYS A CA 1
ATOM 1601 C C . LYS A 1 204 ? -9.012 16.952 15.896 1.00 94.44 204 LYS A C 1
ATOM 1603 O O . LYS A 1 204 ? -9.772 17.849 15.520 1.00 94.44 204 LYS A O 1
ATOM 1608 N N . ASP A 1 205 ? -7.719 16.943 15.592 1.00 93.56 205 ASP A N 1
ATOM 1609 C CA . ASP A 1 205 ? -7.056 18.008 14.835 1.00 93.56 205 ASP A CA 1
ATOM 1610 C C . ASP A 1 205 ? -7.607 18.154 13.410 1.00 93.56 205 ASP A C 1
ATOM 1612 O O . ASP A 1 205 ? -7.857 19.264 12.923 1.00 93.56 205 ASP A O 1
ATOM 1616 N N . LEU A 1 206 ? -7.826 17.033 12.718 1.00 88.06 206 LEU A N 1
ATOM 1617 C CA . LEU A 1 206 ? -8.420 17.025 11.379 1.00 88.06 206 LEU A CA 1
ATOM 1618 C C . LEU A 1 206 ? -9.872 17.511 11.397 1.00 88.06 206 LEU A C 1
ATOM 1620 O O . LEU A 1 206 ? -10.296 18.237 10.490 1.00 88.06 206 LEU A O 1
ATOM 1624 N N . PHE A 1 207 ? -10.622 17.153 12.440 1.00 92.25 207 PHE A N 1
ATOM 1625 C CA . PHE A 1 207 ? -11.982 17.634 12.646 1.00 92.25 207 PHE A CA 1
ATOM 1626 C C . PHE A 1 207 ? -12.010 19.156 12.826 1.00 92.25 207 PHE A C 1
ATOM 1628 O O . PHE A 1 207 ? -12.806 19.832 12.170 1.00 92.25 207 PHE A O 1
ATOM 1635 N N . ALA A 1 208 ? -11.110 19.714 13.645 1.00 93.88 208 ALA A N 1
ATOM 1636 C CA . ALA A 1 208 ? -10.981 21.161 13.835 1.00 93.88 208 ALA A CA 1
ATOM 1637 C C . ALA A 1 208 ? -10.667 21.890 12.513 1.00 93.88 208 ALA A C 1
ATOM 1639 O O . ALA A 1 208 ? -11.196 22.970 12.244 1.00 93.88 208 ALA A O 1
ATOM 1640 N N . LYS A 1 209 ? -9.888 21.252 11.630 1.00 91.88 209 LYS A N 1
ATOM 1641 C CA . LYS A 1 209 ? -9.578 21.728 10.268 1.00 91.88 209 LYS A CA 1
ATOM 1642 C C . LYS A 1 209 ? -10.703 21.488 9.247 1.00 91.88 209 LYS A C 1
ATOM 1644 O O . LYS A 1 209 ? -10.502 21.725 8.057 1.00 91.88 209 LYS A O 1
ATOM 1649 N N . LYS A 1 210 ? -11.885 21.034 9.683 1.00 91.19 210 LYS A N 1
ATOM 1650 C CA . LYS A 1 210 ? -13.065 20.717 8.852 1.00 91.19 210 LYS A CA 1
ATOM 1651 C C . LYS A 1 210 ? -12.841 19.609 7.815 1.00 91.19 210 LYS A C 1
ATOM 1653 O O . LYS A 1 210 ? -13.612 19.477 6.867 1.00 91.19 210 LYS A O 1
ATOM 1658 N N . GLN A 1 211 ? -11.810 18.782 7.985 1.00 84.94 211 GLN A N 1
ATOM 1659 C CA . GLN A 1 211 ? -11.536 17.637 7.113 1.00 84.94 211 GLN A CA 1
ATOM 1660 C C . GLN A 1 211 ? -12.325 16.408 7.586 1.00 84.94 211 GLN A C 1
ATOM 1662 O O . GLN A 1 211 ? -11.746 15.386 7.951 1.00 84.94 211 GLN A O 1
ATOM 1667 N N . TYR A 1 212 ? -13.657 16.525 7.610 1.00 88.62 212 TYR A N 1
ATOM 1668 C CA . TYR A 1 212 ? -14.550 15.599 8.322 1.00 88.62 212 TYR A CA 1
ATOM 1669 C C . TYR A 1 212 ? -14.444 14.144 7.860 1.00 88.62 212 TYR A C 1
ATOM 1671 O O . TYR A 1 212 ? -14.419 13.247 8.695 1.00 88.62 212 TYR A O 1
ATOM 1679 N N . GLU A 1 213 ? -14.304 13.903 6.555 1.00 84.00 213 GLU A N 1
ATOM 1680 C CA . GLU A 1 213 ? -14.188 12.543 6.019 1.00 84.00 213 GLU A CA 1
ATOM 1681 C C . GLU A 1 213 ? -12.898 11.851 6.494 1.00 84.00 213 GLU A C 1
ATOM 1683 O O . GLU A 1 213 ? -12.908 10.694 6.911 1.00 84.00 213 GLU A O 1
ATOM 1688 N N . THR A 1 214 ? -11.770 12.567 6.468 1.00 79.25 214 THR A N 1
ATOM 1689 C CA . THR A 1 214 ? -10.488 12.027 6.938 1.00 79.25 214 THR A CA 1
ATOM 1690 C C . THR A 1 214 ? -10.486 11.891 8.458 1.00 79.25 214 THR A C 1
ATOM 1692 O O . THR A 1 214 ? -10.020 10.873 8.959 1.00 79.25 214 THR A O 1
ATOM 1695 N N . ALA A 1 215 ? -11.058 12.860 9.180 1.00 86.44 215 ALA A N 1
ATOM 1696 C CA . ALA A 1 215 ? -11.233 12.786 10.627 1.00 86.44 215 ALA A CA 1
ATOM 1697 C C . ALA A 1 215 ? -12.046 11.548 11.033 1.00 86.44 215 ALA A C 1
ATOM 1699 O O . ALA A 1 215 ? -11.607 10.793 11.894 1.00 86.44 215 ALA A O 1
ATOM 1700 N N . ALA A 1 216 ? -13.171 11.279 10.360 1.00 88.06 216 ALA A N 1
ATOM 1701 C CA . ALA A 1 216 ? -13.999 10.102 10.620 1.00 88.06 216 ALA A CA 1
ATOM 1702 C C . ALA A 1 216 ? -13.231 8.786 10.416 1.00 88.06 216 ALA A C 1
ATOM 1704 O O . ALA A 1 216 ? -13.429 7.844 11.173 1.00 88.06 216 ALA A O 1
ATOM 1705 N N . ARG A 1 217 ? -12.312 8.716 9.442 1.00 84.25 217 ARG A N 1
ATOM 1706 C CA . ARG A 1 217 ? -11.470 7.521 9.250 1.00 84.25 217 ARG A CA 1
ATOM 1707 C C . ARG A 1 217 ? -10.483 7.299 10.399 1.00 84.25 217 ARG A C 1
ATOM 1709 O O . ARG A 1 217 ? -10.316 6.161 10.819 1.00 84.25 217 ARG A O 1
ATOM 1716 N N . TRP A 1 218 ? -9.830 8.351 10.892 1.00 86.19 218 TRP A N 1
ATOM 1717 C CA . TRP A 1 218 ? -8.891 8.237 12.019 1.00 86.19 218 TRP A CA 1
ATOM 1718 C C . TRP A 1 218 ? -9.606 7.918 13.332 1.00 86.19 218 TRP A C 1
ATOM 1720 O O . TRP A 1 218 ? -9.186 7.017 14.049 1.00 86.19 218 TRP A O 1
ATOM 1730 N N . LEU A 1 219 ? -10.730 8.589 13.592 1.00 89.81 219 LEU A N 1
ATOM 1731 C CA . LEU A 1 219 ? -11.562 8.344 14.770 1.00 89.81 219 LEU A CA 1
ATOM 1732 C C . LEU A 1 219 ? -12.210 6.950 14.743 1.00 89.81 219 LEU A C 1
ATOM 1734 O O . LEU A 1 219 ? -12.319 6.317 15.785 1.00 89.81 219 LEU A O 1
ATOM 1738 N N . GLY A 1 220 ? -12.602 6.455 13.563 1.00 87.94 220 GLY A N 1
ATOM 1739 C CA . GLY A 1 220 ? -13.086 5.081 13.392 1.00 87.94 220 GLY A CA 1
ATOM 1740 C C . GLY A 1 220 ? -12.036 4.057 13.806 1.00 87.94 220 GLY A C 1
ATOM 1741 O O . GLY A 1 220 ? -12.313 3.208 14.636 1.00 87.94 220 GLY A O 1
ATOM 1742 N N . ARG A 1 221 ? -10.793 4.225 13.340 1.00 84.75 221 ARG A N 1
ATOM 1743 C CA . ARG A 1 221 ? -9.681 3.354 13.750 1.00 84.75 221 ARG A CA 1
ATOM 1744 C C . ARG A 1 221 ? -9.434 3.405 15.255 1.00 84.75 221 ARG A C 1
ATOM 1746 O O . ARG A 1 221 ? -9.290 2.359 15.862 1.00 84.75 221 ARG A O 1
ATOM 1753 N N . ALA A 1 222 ? -9.424 4.598 15.854 1.00 88.19 222 ALA A N 1
ATOM 1754 C CA . ALA A 1 222 ? -9.275 4.747 17.304 1.00 88.19 222 ALA A CA 1
ATOM 1755 C C . ALA A 1 222 ? -10.360 3.973 18.078 1.00 88.19 222 ALA A C 1
ATOM 1757 O O . ALA A 1 222 ? -10.074 3.330 19.083 1.00 88.19 222 ALA A O 1
ATOM 1758 N N . TYR A 1 223 ? -11.604 4.015 17.589 1.00 89.00 223 TYR A N 1
ATOM 1759 C CA . TYR A 1 223 ? -12.715 3.269 18.174 1.00 89.00 223 TYR A CA 1
ATOM 1760 C C . TYR A 1 223 ? -12.543 1.758 18.017 1.00 89.00 223 TYR A C 1
ATOM 1762 O O . TYR A 1 223 ? -12.796 1.026 18.973 1.00 89.00 223 TYR A O 1
ATOM 1770 N N . ASP A 1 224 ? -12.120 1.304 16.839 1.00 85.81 224 ASP A N 1
ATOM 1771 C CA . ASP A 1 224 ? -11.922 -0.113 16.548 1.00 85.81 224 ASP A CA 1
ATOM 1772 C C . ASP A 1 224 ? -10.817 -0.693 17.452 1.00 85.81 224 ASP A C 1
ATOM 1774 O O . ASP A 1 224 ? -11.041 -1.733 18.065 1.00 85.81 224 ASP A O 1
ATOM 1778 N N . VAL A 1 225 ? -9.692 0.028 17.640 1.00 85.00 225 VAL A N 1
ATOM 1779 C CA . VAL A 1 225 ? -8.574 -0.385 18.525 1.00 85.00 225 VAL A CA 1
ATOM 1780 C C . VAL A 1 225 ? -9.092 -0.744 19.917 1.00 85.00 225 VAL A C 1
ATOM 1782 O O . VAL A 1 225 ? -8.802 -1.820 20.429 1.00 85.00 225 VAL A O 1
ATOM 1785 N N . LEU A 1 226 ? -9.880 0.149 20.527 1.00 85.50 226 LEU A N 1
ATOM 1786 C CA . LEU A 1 226 ? -10.405 -0.054 21.881 1.00 85.50 226 LEU A CA 1
ATOM 1787 C C . LEU A 1 226 ? -11.569 -1.045 21.928 1.00 85.50 226 LEU A C 1
ATOM 1789 O O . LEU A 1 226 ? -11.812 -1.657 22.961 1.00 85.50 226 LEU A O 1
ATOM 1793 N N . SER A 1 227 ? -12.333 -1.173 20.843 1.00 83.94 227 SER A N 1
ATOM 1794 C CA . SER A 1 227 ? -13.504 -2.057 20.800 1.00 83.94 227 SER A CA 1
ATOM 1795 C C . SER A 1 227 ? -13.134 -3.526 20.625 1.00 83.94 227 SER A C 1
ATOM 1797 O O . SER A 1 227 ? -13.950 -4.385 20.950 1.00 83.94 227 SER A O 1
ATOM 1799 N N . GLU A 1 228 ? -11.936 -3.806 20.116 1.00 81.12 228 GLU A N 1
ATOM 1800 C CA . GLU A 1 228 ? -11.390 -5.159 19.988 1.00 81.12 228 GLU A CA 1
ATOM 1801 C C . GLU A 1 228 ? -10.770 -5.686 21.294 1.00 81.12 228 GLU A C 1
ATOM 1803 O O . GLU A 1 228 ? -10.587 -6.894 21.426 1.00 81.12 228 GLU A O 1
ATOM 1808 N N . GLN A 1 229 ? -10.492 -4.814 22.271 1.00 80.25 229 GLN A N 1
ATOM 1809 C CA . GLN A 1 229 ? -9.978 -5.211 23.585 1.00 80.25 229 GLN A CA 1
ATOM 1810 C C . GLN A 1 229 ? -11.107 -5.646 24.530 1.00 80.25 229 GLN A C 1
ATOM 1812 O O . GLN A 1 229 ? -12.216 -5.104 24.510 1.00 80.25 229 GLN A O 1
ATOM 1817 N N . GLU A 1 230 ? -10.815 -6.607 25.408 1.00 74.12 230 GLU A N 1
ATOM 1818 C CA . GLU A 1 230 ? -11.732 -6.990 26.481 1.00 74.12 230 GLU A CA 1
ATOM 1819 C C . GLU A 1 230 ? -11.892 -5.832 27.478 1.00 74.12 230 GLU A C 1
ATOM 1821 O O . GLU A 1 230 ? -10.920 -5.330 28.042 1.00 74.12 230 GLU A O 1
ATOM 1826 N N . GLN A 1 231 ? -13.137 -5.411 27.722 1.00 67.12 231 GLN A N 1
ATOM 1827 C CA . GLN A 1 231 ? -13.441 -4.230 28.540 1.00 67.12 231 GLN A CA 1
ATOM 1828 C C . GLN A 1 231 ? -12.938 -4.340 29.990 1.00 67.12 231 GLN A C 1
ATOM 1830 O O . GLN A 1 231 ? -12.696 -3.323 30.629 1.00 67.12 231 GLN A O 1
ATOM 1835 N N . GLU A 1 232 ? -12.771 -5.559 30.503 1.00 73.81 232 GLU A N 1
ATOM 1836 C CA . GLU A 1 232 ? -12.273 -5.837 31.856 1.00 73.81 232 GLU A CA 1
ATOM 1837 C C . GLU A 1 232 ? -10.766 -5.580 32.009 1.00 73.81 232 GLU A C 1
ATOM 1839 O O . GLU A 1 232 ? -10.278 -5.447 33.130 1.00 73.81 232 GLU A O 1
ATOM 1844 N N . VAL A 1 233 ? -10.037 -5.512 30.891 1.00 79.88 233 VAL A N 1
ATOM 1845 C CA . VAL A 1 233 ? -8.579 -5.338 30.858 1.00 79.88 233 VAL A CA 1
ATOM 1846 C C . VAL A 1 233 ? -8.189 -3.883 30.570 1.00 79.88 233 VAL A C 1
ATOM 1848 O O . VAL A 1 233 ? -7.060 -3.487 30.842 1.00 79.88 233 VAL A O 1
ATOM 1851 N N . LEU A 1 234 ? -9.129 -3.076 30.070 1.00 78.12 234 LEU A N 1
ATOM 1852 C CA . LEU A 1 234 ? -8.929 -1.653 29.812 1.00 78.12 234 LEU A CA 1
ATOM 1853 C C . LEU A 1 234 ? -8.971 -0.827 31.102 1.00 78.12 234 LEU A C 1
ATOM 1855 O O . LEU A 1 234 ? -9.760 -1.073 32.018 1.00 78.12 234 LEU A O 1
ATOM 1859 N N . SER A 1 235 ? -8.162 0.225 31.142 1.00 85.00 235 SER A N 1
ATOM 1860 C CA . SER A 1 235 ? -8.179 1.215 32.206 1.00 85.00 235 SER A CA 1
ATOM 1861 C C . SER A 1 235 ? -9.478 2.032 32.197 1.00 85.00 235 SER A C 1
ATOM 1863 O O . SER A 1 235 ? -10.150 2.207 31.176 1.00 85.00 235 SER A O 1
ATOM 1865 N N . ASN A 1 236 ? -9.821 2.632 33.341 1.00 85.25 236 ASN A N 1
ATOM 1866 C CA . ASN A 1 236 ? -10.949 3.570 33.405 1.00 85.25 236 ASN A CA 1
ATOM 1867 C C . ASN A 1 236 ? -10.759 4.762 32.444 1.00 85.25 236 ASN A C 1
ATOM 1869 O O . ASN A 1 236 ? -11.730 5.246 31.866 1.00 85.25 236 ASN A O 1
ATOM 1873 N N . SER A 1 237 ? -9.509 5.191 32.229 1.00 85.81 237 SER A N 1
ATOM 1874 C CA . SER A 1 237 ? -9.174 6.266 31.288 1.00 85.81 237 SER A CA 1
ATOM 1875 C C . SER A 1 237 ? -9.494 5.872 29.845 1.00 85.81 237 SER A C 1
ATOM 1877 O O . SER A 1 237 ? -9.962 6.702 29.069 1.00 85.81 237 SER A O 1
ATOM 1879 N N . ALA A 1 238 ? -9.299 4.605 29.479 1.00 84.12 238 ALA A N 1
ATOM 1880 C CA . ALA A 1 238 ? -9.639 4.107 28.152 1.00 84.12 238 ALA A CA 1
ATOM 1881 C C . ALA A 1 238 ? -11.144 4.020 27.907 1.00 84.12 238 ALA A C 1
ATOM 1883 O O . ALA A 1 238 ? -11.597 4.273 26.790 1.00 84.12 238 ALA A O 1
ATOM 1884 N N . ILE A 1 239 ? -11.939 3.726 28.939 1.00 85.44 239 ILE A N 1
ATOM 1885 C CA . ILE A 1 239 ? -13.405 3.765 28.843 1.00 85.44 239 ILE A CA 1
ATOM 1886 C C . ILE A 1 239 ? -13.876 5.202 28.562 1.00 85.44 239 ILE A C 1
ATOM 1888 O O . ILE A 1 239 ? -14.698 5.423 27.667 1.00 85.44 239 ILE A O 1
ATOM 1892 N N . GLU A 1 240 ? -13.319 6.189 29.269 1.00 89.88 240 GLU A N 1
ATOM 1893 C CA . GLU A 1 240 ? -13.605 7.611 29.035 1.00 89.88 240 GLU A CA 1
ATOM 1894 C C . GLU A 1 240 ? -13.153 8.068 27.640 1.00 89.88 240 GLU A C 1
ATOM 1896 O O . GLU A 1 240 ? -13.914 8.720 26.915 1.00 89.88 240 GLU A O 1
ATOM 1901 N N . LEU A 1 241 ? -11.946 7.673 27.223 1.00 90.88 241 LEU A N 1
ATOM 1902 C CA . LEU A 1 241 ? -11.415 7.950 25.890 1.00 90.88 241 LEU A CA 1
ATOM 1903 C C . LEU A 1 241 ? -12.300 7.340 24.798 1.00 90.88 241 LEU A C 1
ATOM 1905 O O . LEU A 1 241 ? -12.617 8.016 23.818 1.00 90.88 241 LEU A O 1
ATOM 1909 N N . ARG A 1 242 ? -12.767 6.097 24.971 1.00 89.56 242 ARG A N 1
ATOM 1910 C CA . ARG A 1 242 ? -13.686 5.444 24.032 1.00 89.56 242 ARG A CA 1
ATOM 1911 C C . ARG A 1 242 ? -14.956 6.266 23.864 1.00 89.56 242 ARG A C 1
ATOM 1913 O O . ARG A 1 242 ? -15.355 6.529 22.731 1.00 89.56 242 ARG A O 1
ATOM 1920 N N . LEU A 1 243 ? -15.558 6.736 24.956 1.00 90.19 243 LEU A N 1
ATOM 1921 C CA . LEU A 1 243 ? -16.739 7.598 24.893 1.00 90.19 243 LEU A CA 1
ATOM 1922 C C . LEU A 1 243 ? -16.448 8.913 24.146 1.00 90.19 243 LEU A C 1
ATOM 1924 O O . LEU A 1 243 ? -17.231 9.316 23.280 1.00 90.19 243 LEU A O 1
ATOM 1928 N N . ALA A 1 244 ? -15.308 9.555 24.417 1.00 93.38 244 ALA A N 1
ATOM 1929 C CA . ALA A 1 244 ? -14.888 10.770 23.718 1.00 93.38 244 ALA A CA 1
ATOM 1930 C C . ALA A 1 244 ? -14.706 10.538 22.204 1.00 93.38 244 ALA A C 1
ATOM 1932 O O . ALA A 1 244 ? -15.207 11.321 21.385 1.00 93.38 244 ALA A O 1
ATOM 1933 N N . ILE A 1 245 ? -14.071 9.424 21.822 1.00 93.19 245 ILE A N 1
ATOM 1934 C CA . ILE A 1 245 ? -13.933 8.989 20.428 1.00 93.19 245 ILE A CA 1
ATOM 1935 C C . ILE A 1 245 ? -15.314 8.805 19.795 1.00 93.19 245 ILE A C 1
ATOM 1937 O O . ILE A 1 245 ? -15.562 9.353 18.719 1.00 93.19 245 ILE A O 1
ATOM 1941 N N . MET A 1 246 ? -16.233 8.089 20.454 1.00 91.44 246 MET A N 1
ATOM 1942 C CA . MET A 1 246 ? -17.577 7.828 19.927 1.00 91.44 246 MET A CA 1
ATOM 1943 C C . MET A 1 246 ? -18.345 9.124 19.646 1.00 91.44 246 MET A C 1
ATOM 1945 O O . MET A 1 246 ? -18.927 9.292 18.568 1.00 91.44 246 MET A O 1
ATOM 1949 N N . GLN A 1 247 ? -18.309 10.074 20.582 1.00 91.88 247 GLN A N 1
ATOM 1950 C CA . GLN A 1 247 ? -18.961 11.375 20.431 1.00 91.88 247 GLN A CA 1
ATOM 1951 C C . GLN A 1 247 ? -18.370 12.178 19.267 1.00 91.88 247 GLN A C 1
ATOM 1953 O O . GLN A 1 247 ? -19.108 12.763 18.464 1.00 91.88 247 GLN A O 1
ATOM 1958 N N . GLN A 1 248 ? -17.042 12.219 19.150 1.00 92.25 248 GLN A N 1
ATOM 1959 C CA . GLN A 1 248 ? -16.371 12.989 18.106 1.00 92.25 248 GLN A CA 1
ATOM 1960 C C . GLN A 1 248 ? -16.532 12.342 16.722 1.00 92.25 248 GLN A C 1
ATOM 1962 O O . GLN A 1 248 ? -16.786 13.048 15.740 1.00 92.25 248 GLN A O 1
ATOM 1967 N N . LEU A 1 249 ? -16.462 11.009 16.639 1.00 92.44 249 LEU A N 1
ATOM 1968 C CA . LEU A 1 249 ? -16.694 10.242 15.413 1.00 92.44 249 LEU A CA 1
ATOM 1969 C C . LEU A 1 249 ? -18.114 10.462 14.898 1.00 92.44 249 LEU A C 1
ATOM 1971 O O . LEU A 1 249 ? -18.313 10.781 13.727 1.00 92.44 249 LEU A O 1
ATOM 1975 N N . THR A 1 250 ? -19.096 10.380 15.790 1.00 91.88 250 THR A N 1
ATOM 1976 C CA . THR A 1 250 ? -20.500 10.658 15.486 1.00 91.88 250 THR A CA 1
ATOM 1977 C C . THR A 1 250 ? -20.680 12.040 14.856 1.00 91.88 250 THR A C 1
ATOM 1979 O O . THR A 1 250 ? -21.281 12.171 13.786 1.00 91.88 250 THR A O 1
ATOM 1982 N N . LYS A 1 251 ? -20.096 13.082 15.465 1.00 91.00 251 LYS A N 1
ATOM 1983 C CA . LYS A 1 251 ? -20.122 14.445 14.909 1.00 91.00 251 LYS A CA 1
ATOM 1984 C C . LYS A 1 251 ? -19.474 14.494 13.522 1.00 91.00 251 LYS A C 1
ATOM 1986 O O . LYS A 1 251 ? -20.033 15.108 12.614 1.00 91.00 251 LYS A O 1
ATOM 1991 N N . ALA A 1 252 ? -18.324 13.842 13.337 1.00 89.94 252 ALA A N 1
ATOM 1992 C CA . ALA A 1 252 ? -17.613 13.804 12.057 1.00 89.94 252 ALA A CA 1
ATOM 1993 C C . ALA A 1 252 ? -18.4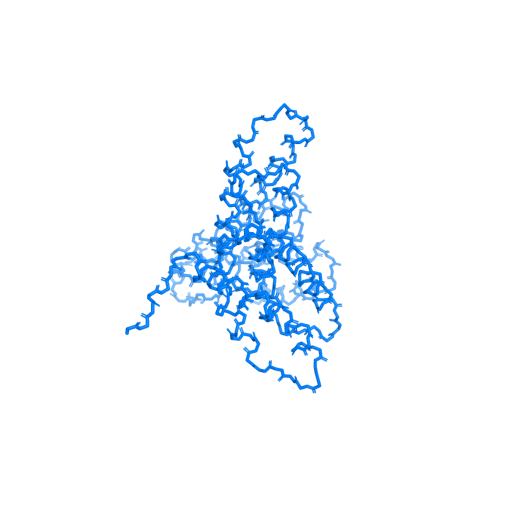46 13.131 10.955 1.00 89.94 252 ALA A C 1
ATOM 1995 O O . ALA A 1 252 ? -18.559 13.656 9.845 1.00 89.94 252 ALA A O 1
ATOM 1996 N N . LEU A 1 253 ? -19.091 12.008 11.274 1.00 89.00 253 LEU A N 1
ATOM 1997 C CA . LEU A 1 253 ? -19.960 11.263 10.366 1.00 89.00 253 LEU A CA 1
ATOM 1998 C C . LEU A 1 253 ? -21.194 12.075 9.952 1.00 89.00 253 LEU A C 1
ATOM 2000 O O . LEU A 1 253 ? -21.531 12.124 8.765 1.00 89.00 253 LEU A O 1
ATOM 2004 N N . ILE A 1 254 ? -21.828 12.774 10.896 1.00 88.00 254 ILE A N 1
ATOM 2005 C CA . ILE A 1 254 ? -22.983 13.638 10.614 1.00 88.00 254 ILE A CA 1
ATOM 2006 C C . ILE A 1 254 ? -22.583 14.815 9.715 1.00 88.00 254 ILE A C 1
ATOM 2008 O O . ILE A 1 254 ? -23.277 15.129 8.745 1.00 88.00 254 ILE A O 1
ATOM 2012 N N . LEU A 1 255 ? -21.438 15.446 9.992 1.00 89.31 255 LEU A N 1
ATOM 2013 C CA . LEU A 1 255 ? -20.939 16.587 9.218 1.00 89.31 255 LEU A CA 1
ATOM 2014 C C . LEU A 1 255 ? -20.398 16.207 7.832 1.00 89.31 255 LEU A C 1
ATOM 2016 O O . LEU A 1 255 ? -20.349 17.067 6.954 1.00 89.31 255 LEU A O 1
ATOM 2020 N N . THR A 1 256 ? -20.061 14.935 7.608 1.00 86.31 256 THR A N 1
ATOM 2021 C CA . THR A 1 256 ? -19.668 14.411 6.287 1.00 86.31 256 THR A CA 1
ATOM 2022 C C . THR A 1 256 ? -20.853 14.360 5.307 1.00 86.31 256 THR A C 1
ATOM 2024 O O . THR A 1 256 ? -20.653 14.471 4.100 1.00 86.31 256 THR A O 1
ATOM 2027 N N . ARG A 1 257 ? -22.096 14.282 5.815 1.00 81.00 257 ARG A N 1
ATOM 2028 C CA . ARG A 1 257 ? -23.356 14.384 5.046 1.00 81.00 257 ARG A CA 1
ATOM 2029 C C . ARG A 1 257 ? -23.535 13.370 3.905 1.00 81.00 257 ARG A C 1
ATOM 2031 O O . ARG A 1 257 ? -24.333 13.620 3.001 1.00 81.00 257 ARG A O 1
ATOM 2038 N N . THR A 1 258 ? -22.861 12.221 3.936 1.00 78.06 258 THR A N 1
ATOM 2039 C CA . THR A 1 258 ? -23.191 11.122 3.017 1.00 78.06 258 THR A CA 1
ATOM 2040 C C . THR A 1 258 ? -24.293 10.250 3.628 1.00 78.06 258 THR A C 1
ATOM 2042 O O . THR A 1 258 ? -24.396 10.160 4.853 1.00 78.06 258 THR A O 1
ATOM 2045 N N . PRO A 1 259 ? -25.147 9.594 2.821 1.00 75.31 259 PRO A N 1
ATOM 2046 C CA . PRO A 1 259 ? -26.208 8.732 3.350 1.00 75.31 259 PRO A CA 1
ATOM 2047 C C . PRO A 1 259 ? -25.659 7.618 4.252 1.00 75.31 259 PRO A C 1
ATOM 2049 O O . PRO A 1 259 ? -26.221 7.331 5.307 1.00 75.31 259 PRO A O 1
ATOM 2052 N N . GLU A 1 260 ? -24.517 7.046 3.866 1.00 78.31 260 GLU A N 1
ATOM 2053 C CA . GLU A 1 260 ? -23.821 6.015 4.632 1.00 78.31 260 GLU A CA 1
ATOM 2054 C C . GLU A 1 260 ? -23.259 6.559 5.955 1.00 78.31 260 GLU A C 1
ATOM 2056 O O . GLU A 1 260 ? -23.450 5.941 7.006 1.00 78.31 260 GLU A O 1
ATOM 2061 N N . SER A 1 261 ? -22.616 7.736 5.937 1.00 74.25 261 SER A N 1
ATOM 2062 C CA . SER A 1 261 ? -22.060 8.336 7.155 1.00 74.25 261 SER A CA 1
ATOM 2063 C C . SER A 1 261 ? -23.163 8.741 8.130 1.00 74.25 261 SER A C 1
ATOM 2065 O O . SER A 1 261 ? -23.034 8.527 9.331 1.00 74.25 261 SER A O 1
ATOM 2067 N N . LEU A 1 262 ? -24.286 9.254 7.625 1.00 75.75 262 LEU A N 1
ATOM 2068 C CA . LEU A 1 262 ? -25.449 9.606 8.438 1.00 75.75 262 LEU A CA 1
ATOM 2069 C C . LEU A 1 262 ? -26.103 8.375 9.075 1.00 75.75 262 LEU A C 1
ATOM 2071 O O . LEU A 1 262 ? -26.504 8.442 10.236 1.00 75.75 262 LEU A O 1
ATOM 2075 N N . GLY A 1 263 ? -26.185 7.256 8.349 1.00 77.06 263 GLY A N 1
ATOM 2076 C CA . GLY A 1 263 ? -26.663 5.986 8.897 1.00 77.06 263 GLY A CA 1
ATOM 2077 C C . GLY A 1 263 ? -25.790 5.506 10.057 1.00 77.06 263 GLY A C 1
ATOM 2078 O O . GLY A 1 263 ? -26.296 5.289 11.157 1.00 77.06 263 GLY A O 1
ATOM 2079 N N . LYS A 1 264 ? -24.469 5.438 9.840 1.00 77.75 264 LYS A N 1
ATOM 2080 C CA . LYS 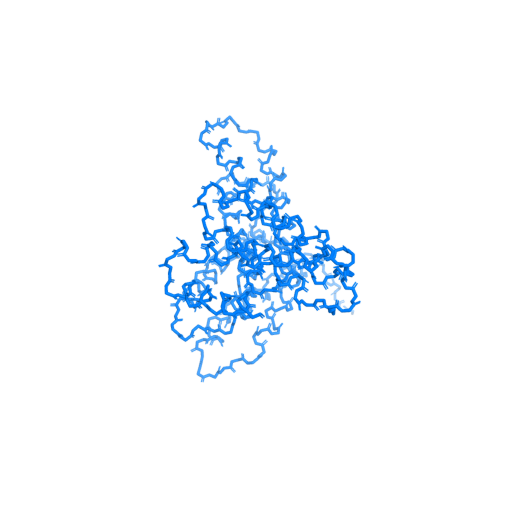A 1 264 ? -23.494 5.050 10.875 1.00 77.75 264 LYS A CA 1
ATOM 2081 C C . LYS A 1 264 ? -23.531 5.989 12.084 1.00 77.75 264 LYS A C 1
ATOM 2083 O O . LYS A 1 264 ? -23.593 5.522 13.215 1.00 77.75 264 LYS A O 1
ATOM 2088 N N . GLY A 1 265 ? -23.579 7.302 11.853 1.00 73.62 265 GLY A N 1
ATOM 2089 C CA . GLY A 1 265 ? -23.652 8.298 12.924 1.00 73.62 265 GLY A CA 1
ATOM 2090 C C . GLY A 1 265 ? -24.912 8.174 13.786 1.00 73.62 265 GLY A C 1
ATOM 2091 O O . GLY A 1 265 ? -24.834 8.333 14.997 1.00 73.62 265 GLY A O 1
ATOM 2092 N N . ARG A 1 266 ? -26.070 7.841 13.197 1.00 78.75 266 ARG A N 1
ATOM 2093 C CA . ARG A 1 266 ? -27.316 7.623 13.959 1.00 78.75 266 ARG A CA 1
ATOM 2094 C C . ARG A 1 266 ? -27.278 6.368 14.820 1.00 78.75 266 ARG A C 1
ATOM 2096 O O . ARG A 1 266 ? -27.740 6.413 15.953 1.00 78.75 266 ARG A O 1
ATOM 2103 N N . VAL A 1 267 ? -26.739 5.271 14.289 1.00 81.31 267 VAL A N 1
ATOM 2104 C CA . VAL A 1 267 ? -26.542 4.040 15.069 1.00 81.31 267 VAL A CA 1
ATOM 2105 C C . VAL A 1 267 ? -25.629 4.330 16.255 1.00 81.31 267 VAL A C 1
ATOM 2107 O O . VAL A 1 267 ? -25.944 3.963 17.378 1.00 81.31 267 VAL A O 1
ATOM 2110 N N . MET A 1 268 ? -24.541 5.060 16.015 1.00 79.56 268 MET A N 1
ATOM 2111 C CA . MET A 1 268 ? -23.575 5.396 17.051 1.00 79.56 268 MET A CA 1
ATOM 2112 C C . MET A 1 268 ? -24.150 6.324 18.132 1.00 79.56 268 MET A C 1
ATOM 2114 O O . MET A 1 268 ? -23.893 6.088 19.306 1.00 79.56 268 MET A O 1
ATOM 2118 N N . LEU A 1 269 ? -24.988 7.307 17.767 1.00 77.25 269 LEU A N 1
ATOM 2119 C CA . LEU A 1 269 ? -25.739 8.128 18.734 1.00 77.25 269 LEU A CA 1
ATOM 2120 C C . LEU A 1 269 ? -26.591 7.277 19.680 1.00 77.25 269 LEU A C 1
ATOM 2122 O O . LEU A 1 269 ? -26.547 7.484 20.885 1.00 77.25 269 LEU A O 1
ATOM 2126 N N . ALA A 1 270 ? -27.313 6.288 19.148 1.00 74.94 270 ALA A N 1
ATOM 2127 C CA . ALA A 1 270 ? -28.182 5.436 19.957 1.00 74.94 270 ALA A CA 1
ATOM 2128 C C . ALA A 1 270 ? -27.418 4.609 21.008 1.00 74.94 270 ALA A C 1
ATOM 2130 O O . ALA A 1 270 ? -27.990 4.263 22.035 1.00 74.94 270 ALA A O 1
ATOM 2131 N N . PHE A 1 271 ? -26.139 4.302 20.765 1.00 73.88 271 PHE A N 1
ATOM 2132 C CA . PHE A 1 271 ? -25.273 3.630 21.738 1.00 73.88 271 PHE A CA 1
ATOM 2133 C C . PHE A 1 271 ? -24.676 4.574 22.788 1.00 73.88 271 PHE A C 1
ATOM 2135 O O . PHE A 1 271 ? -24.272 4.099 23.839 1.00 73.88 271 PHE A O 1
ATOM 2142 N N . ILE A 1 272 ? -24.584 5.879 22.507 1.00 74.06 272 ILE A N 1
ATOM 2143 C CA . ILE A 1 272 ? -24.075 6.886 23.456 1.00 74.06 272 ILE A CA 1
ATOM 2144 C C . ILE A 1 272 ? -25.176 7.328 24.433 1.00 74.06 272 ILE A C 1
ATOM 2146 O O . ILE A 1 272 ? -24.870 7.700 25.560 1.00 74.06 272 ILE A O 1
ATOM 2150 N N . ASP A 1 273 ? -26.439 7.303 23.995 1.00 61.94 273 ASP A N 1
ATOM 2151 C CA . ASP A 1 273 ? -27.601 7.740 24.782 1.00 61.94 273 ASP A CA 1
ATOM 2152 C C . ASP A 1 273 ? -28.183 6.641 25.713 1.00 61.94 273 ASP A C 1
ATOM 2154 O O . ASP A 1 273 ? -29.173 6.901 26.404 1.00 61.94 273 ASP A O 1
ATOM 2158 N N . MET A 1 274 ? -27.606 5.428 25.726 1.00 50.41 274 MET A N 1
ATOM 2159 C CA . MET A 1 274 ? -27.924 4.325 26.661 1.00 50.41 274 MET A CA 1
ATOM 2160 C C . MET A 1 274 ? -26.982 4.321 27.862 1.00 50.41 274 MET A C 1
ATOM 2162 O O . MET A 1 274 ? -27.487 4.051 28.975 1.00 50.41 274 MET A O 1
#

pLDDT: mean 85.23, std 9.36, range [41.34, 96.5]

Sequence (274 aa):
MAPVPTLKSEKERKARQLIEFANSIPDRISGPTTDRSLVADLQEHVQTLPMQAPSARVAEFNTKGTELWNLSTRLSRSDDAPQQRLLYLLRAFAFGLLDCAQLRRSISSANCVRLLKVAFKAAKFCINSDALEHALKVLERVASYLEEFDKIDEELSPEDIALRAKLKSEYHILRTTLNITIAHIAADPDSAEELADTLYEIGKDLFAKKQYETAARWLGRAYDVLSEQEQEVLSNSAIELRLAIMQQLTKALILTRTPESLGKGRVMLAFIDM

Organism: Venturia inaequalis (NCBI:txid5025)

Radius of gyration: 22.51 Å; chains: 1; bounding box: 55×60×57 Å

InterPro domains:
  IPR013940 Meiosis specific protein Spo22/ZIP4/TEX11 [PF08631] (186-265)
  IPR039057 Sporulation-specific protein 22/ZIP4 [PTHR40375] (11-262)

Foldseek 3Di:
DPDDDDPVNVLQVLLVVLLVLLVCVVCCVVPPDNDPCNLVVLVVLLVVFDDAHDQVCLVSLQVSLVVLCVVLVVLCPDPNRPDLSNSLSSLSSSLRSNLNSDDPPDQDLVSLLVSLVSLLVSLVSCLVVVVLVSSVVSLVVNVVSLVVSVVPPDPDDPVSVVSNVVSVVSSVVSVVSSVLSVQLVVDDQVSLLVSLVVLLVVLVVCVVVVVLVVSLVSLVSSLSSLVPDDPVRHDPVSVVSNLVSLVSSLVSLVSVPDPVSPVVSVVSVVVSVD